Protein AF-A0A010RYT0-F1 (afdb_monomer_lite)

InterPro domains:
  IPR054539 Pyrroloquinoline quinone-dependent pyranose dehydrogenase, beta-propeller domain [PF22807] (1-287)

Organism: NCBI:txid1445577

Structure (mmCIF, N/CA/C/O backbone):
data_AF-A0A010RYT0-F1
#
_entry.id   AF-A0A010RYT0-F1
#
loop_
_atom_site.group_PDB
_atom_site.id
_atom_site.type_symbol
_atom_site.label_atom_id
_atom_site.label_alt_id
_atom_site.label_comp_id
_atom_site.label_asym_id
_atom_site.label_entity_id
_atom_site.label_seq_id
_atom_site.pdbx_PDB_ins_code
_atom_site.Cartn_x
_atom_site.Cartn_y
_atom_site.Cartn_z
_atom_site.occupancy
_atom_site.B_iso_or_equiv
_atom_site.auth_seq_id
_atom_site.auth_comp_id
_atom_site.auth_asym_id
_atom_site.auth_atom_id
_atom_site.pdbx_PDB_model_num
ATOM 1 N N . MET A 1 1 ? 15.792 11.958 -6.923 1.00 71.06 1 MET A N 1
ATOM 2 C CA . MET A 1 1 ? 14.715 11.556 -5.992 1.00 71.06 1 MET A CA 1
ATOM 3 C C . MET A 1 1 ? 14.922 12.303 -4.688 1.00 71.06 1 MET A C 1
ATOM 5 O O . MET A 1 1 ? 16.074 12.524 -4.331 1.00 71.06 1 MET A O 1
ATOM 9 N N . GLN A 1 2 ? 13.854 12.761 -4.038 1.00 72.06 2 GLN A N 1
ATOM 10 C CA . GLN A 1 2 ? 13.967 13.554 -2.809 1.00 72.06 2 GLN A CA 1
ATOM 11 C C . GLN A 1 2 ? 13.933 12.640 -1.585 1.00 72.06 2 GLN A C 1
ATOM 13 O O . GLN A 1 2 ? 13.166 11.681 -1.571 1.00 72.06 2 GLN A O 1
ATOM 18 N N . GLN A 1 3 ? 14.779 12.914 -0.593 1.00 70.00 3 GLN A N 1
ATOM 19 C CA . GLN A 1 3 ? 14.823 12.167 0.665 1.00 70.00 3 GLN A CA 1
ATOM 20 C C . GLN A 1 3 ? 13.922 12.842 1.701 1.00 70.00 3 GLN A C 1
ATOM 22 O O . GLN A 1 3 ? 13.950 14.063 1.818 1.00 70.00 3 GLN A O 1
ATOM 27 N N . GLY A 1 4 ? 13.145 12.048 2.432 1.00 79.31 4 GLY A N 1
ATOM 28 C CA . GLY A 1 4 ? 12.249 12.474 3.510 1.00 79.31 4 GLY A CA 1
ATOM 29 C C . GLY A 1 4 ? 12.032 11.325 4.497 1.00 79.31 4 GLY A C 1
ATOM 30 O O . GLY A 1 4 ? 12.842 10.400 4.534 1.00 79.31 4 GLY A O 1
ATOM 31 N N . GLY A 1 5 ? 10.936 11.354 5.259 1.00 83.94 5 GLY A N 1
ATOM 32 C CA . GLY A 1 5 ? 10.578 10.326 6.247 1.00 83.94 5 GLY A CA 1
ATOM 33 C C . GLY A 1 5 ? 10.366 8.919 5.671 1.00 83.94 5 GLY A C 1
ATOM 34 O O . GLY A 1 5 ? 10.459 7.946 6.412 1.00 83.94 5 GLY A O 1
ATOM 35 N N . HIS A 1 6 ? 10.161 8.799 4.354 1.00 92.88 6 HIS A N 1
ATOM 36 C CA . HIS A 1 6 ? 9.996 7.527 3.644 1.00 92.88 6 HIS A CA 1
ATOM 37 C C . HIS A 1 6 ? 11.137 7.317 2.625 1.00 92.88 6 HIS A C 1
ATOM 39 O O . HIS A 1 6 ? 11.050 7.753 1.468 1.00 92.88 6 HIS A O 1
ATOM 45 N N . PRO A 1 7 ? 12.266 6.704 3.030 1.00 90.75 7 PRO A N 1
ATOM 46 C CA . PRO A 1 7 ? 13.492 6.672 2.224 1.00 90.75 7 PRO A CA 1
ATOM 47 C C . PRO A 1 7 ? 13.535 5.559 1.161 1.00 90.75 7 PRO A C 1
ATOM 49 O O . PRO A 1 7 ? 14.381 5.606 0.268 1.00 90.75 7 PRO A O 1
ATOM 52 N N . THR A 1 8 ? 12.644 4.569 1.224 1.00 93.69 8 THR A N 1
ATOM 53 C CA . THR A 1 8 ? 12.643 3.402 0.328 1.00 93.69 8 THR A CA 1
ATOM 54 C C . THR A 1 8 ? 12.129 3.737 -1.069 1.00 93.69 8 THR A C 1
ATOM 56 O O . THR A 1 8 ? 11.237 4.562 -1.245 1.00 93.69 8 THR A O 1
ATOM 59 N N . ARG A 1 9 ? 12.701 3.097 -2.091 1.00 96.00 9 ARG A N 1
ATOM 60 C CA . ARG A 1 9 ? 12.240 3.186 -3.483 1.00 96.00 9 ARG A CA 1
ATOM 61 C C . ARG A 1 9 ? 12.025 1.777 -3.988 1.00 96.00 9 ARG A C 1
ATOM 63 O O . ARG A 1 9 ? 12.986 1.138 -4.415 1.00 96.00 9 ARG A O 1
ATOM 70 N N . ASN A 1 10 ? 10.802 1.270 -3.861 1.00 96.44 10 ASN A N 1
ATOM 71 C CA . ASN A 1 10 ? 10.531 -0.081 -4.332 1.00 96.44 10 ASN A CA 1
ATOM 72 C C . ASN A 1 10 ? 10.641 -0.139 -5.861 1.00 96.44 10 ASN A C 1
ATOM 74 O O . ASN A 1 10 ? 10.260 0.813 -6.546 1.00 96.44 10 ASN A O 1
ATOM 78 N N . LEU A 1 11 ? 11.177 -1.246 -6.371 1.00 97.81 11 LEU A N 1
ATOM 79 C CA . LEU A 1 11 ? 11.422 -1.479 -7.789 1.00 97.81 11 LEU A CA 1
ATOM 80 C C . LEU A 1 11 ? 10.686 -2.746 -8.217 1.00 97.81 11 LEU A C 1
ATOM 82 O O . LEU A 1 11 ? 10.945 -3.821 -7.682 1.00 97.81 11 LEU A O 1
ATOM 86 N N . VAL A 1 12 ? 9.824 -2.633 -9.225 1.00 98.00 12 VAL A N 1
ATOM 87 C CA . VAL A 1 12 ? 9.158 -3.785 -9.842 1.00 98.00 12 VAL A CA 1
ATOM 88 C C . VAL A 1 12 ? 9.405 -3.779 -11.343 1.00 98.00 12 VAL A C 1
ATOM 90 O O . VAL A 1 12 ? 9.246 -2.757 -12.010 1.00 98.00 12 VAL A O 1
ATOM 93 N N . ILE A 1 13 ? 9.785 -4.940 -11.877 1.00 98.00 13 ILE A N 1
ATOM 94 C CA . ILE A 1 13 ? 9.837 -5.208 -13.317 1.00 98.00 13 ILE A CA 1
ATOM 95 C C . ILE A 1 13 ? 8.615 -6.074 -13.651 1.00 98.00 13 ILE A C 1
ATOM 97 O O . ILE A 1 13 ? 8.592 -7.245 -13.260 1.00 98.00 13 ILE A O 1
ATOM 101 N N . PRO A 1 14 ? 7.591 -5.531 -14.332 1.00 96.94 14 PRO A N 1
ATOM 102 C CA . PRO A 1 14 ? 6.385 -6.285 -14.653 1.00 96.94 14 PRO A CA 1
ATOM 103 C C . PRO A 1 14 ? 6.702 -7.407 -15.664 1.00 96.94 14 PRO A C 1
ATOM 105 O O . PRO A 1 14 ? 7.340 -7.129 -16.688 1.00 96.94 14 PRO A O 1
ATOM 108 N N . PRO A 1 15 ? 6.280 -8.665 -15.429 1.00 94.19 15 PRO A N 1
ATOM 109 C CA . PRO A 1 15 ? 6.716 -9.810 -16.235 1.00 94.19 15 PRO A CA 1
ATOM 110 C C . PRO A 1 15 ? 6.399 -9.729 -17.736 1.00 94.19 15 PRO A C 1
ATOM 112 O O . PRO A 1 15 ? 7.212 -10.168 -18.550 1.00 94.19 15 PRO A O 1
ATOM 115 N N . ALA A 1 16 ? 5.244 -9.175 -18.125 1.00 96.94 16 ALA A N 1
ATOM 116 C CA . ALA A 1 16 ? 4.836 -9.087 -19.534 1.00 96.94 16 ALA A CA 1
ATOM 117 C C . ALA A 1 16 ? 5.430 -7.868 -20.259 1.00 96.94 16 ALA A C 1
ATOM 119 O O . ALA A 1 16 ? 5.475 -7.825 -21.488 1.00 96.94 16 ALA A O 1
ATOM 120 N N . THR A 1 17 ? 5.936 -6.889 -19.510 1.00 97.88 17 THR A N 1
ATOM 121 C CA . THR A 1 17 ? 6.612 -5.700 -20.041 1.00 97.88 17 THR A CA 1
ATOM 122 C C . THR A 1 17 ? 7.964 -5.518 -19.348 1.00 97.88 17 THR A C 1
ATOM 124 O O . THR A 1 17 ? 8.168 -4.519 -18.660 1.00 97.88 17 THR A O 1
ATOM 127 N N . PRO A 1 18 ? 8.928 -6.440 -19.540 1.00 97.69 18 PRO A N 1
ATOM 128 C CA . PRO A 1 18 ? 10.176 -6.473 -18.765 1.00 97.69 18 PRO A CA 1
ATOM 129 C C . PRO A 1 18 ? 11.133 -5.311 -19.071 1.00 97.69 18 PRO A C 1
ATOM 131 O O . PRO A 1 18 ? 12.185 -5.178 -18.455 1.00 97.69 18 PRO A O 1
ATOM 134 N N . HIS A 1 19 ? 10.784 -4.480 -20.052 1.00 98.06 19 HIS A N 1
ATOM 135 C CA . HIS A 1 19 ? 11.470 -3.233 -20.354 1.00 98.06 19 HIS A CA 1
ATOM 136 C C . HIS A 1 19 ? 10.962 -2.052 -19.519 1.00 98.06 19 HIS A C 1
ATOM 138 O O . HIS A 1 19 ? 11.569 -0.990 -19.563 1.00 98.06 19 HIS A O 1
ATOM 144 N N . LEU A 1 20 ? 9.857 -2.201 -18.790 1.00 98.62 20 LEU A N 1
ATOM 145 C CA . LEU A 1 20 ? 9.335 -1.170 -17.905 1.00 98.62 20 LEU A CA 1
ATOM 146 C C . LEU A 1 20 ? 9.876 -1.376 -16.492 1.00 98.62 20 LEU A C 1
ATOM 148 O O . LEU A 1 20 ? 9.906 -2.496 -15.984 1.00 98.62 20 LEU A O 1
ATOM 152 N N . LEU A 1 21 ? 10.277 -0.279 -15.857 1.00 98.62 21 LEU A N 1
ATOM 153 C CA . LEU A 1 21 ? 10.651 -0.230 -14.451 1.00 98.62 21 LEU A CA 1
ATOM 154 C C . LEU A 1 21 ? 9.625 0.615 -13.697 1.00 98.62 21 LEU A C 1
ATOM 156 O O . LEU A 1 21 ? 9.510 1.818 -13.941 1.00 98.62 21 LEU A O 1
ATOM 160 N N . VAL A 1 22 ? 8.896 -0.020 -12.784 1.00 98.75 22 VAL A N 1
ATOM 161 C CA . VAL A 1 22 ? 7.957 0.634 -11.871 1.00 98.75 22 VAL A CA 1
ATOM 162 C C . VAL A 1 22 ? 8.713 1.011 -10.602 1.00 98.75 22 VAL A C 1
ATOM 164 O O . VAL A 1 22 ? 9.401 0.175 -10.017 1.00 98.75 22 VAL A O 1
ATOM 167 N N . ILE A 1 23 ? 8.608 2.274 -10.198 1.00 98.31 23 ILE A N 1
ATOM 168 C CA . ILE A 1 23 ? 9.311 2.839 -9.047 1.00 98.31 23 ILE A CA 1
ATOM 169 C C . ILE A 1 23 ? 8.325 3.590 -8.165 1.00 98.31 23 ILE A C 1
ATOM 171 O O . ILE A 1 23 ? 7.690 4.552 -8.612 1.00 98.31 23 ILE A O 1
ATOM 175 N N . GLN A 1 24 ? 8.276 3.220 -6.891 1.00 97.12 24 GLN A N 1
ATOM 176 C CA . GLN A 1 24 ? 7.574 3.993 -5.875 1.00 97.12 24 GLN A CA 1
ATOM 177 C C . GLN A 1 24 ? 8.481 5.061 -5.241 1.00 97.12 24 GLN A C 1
ATOM 179 O O . GLN A 1 24 ? 9.689 4.876 -5.080 1.00 97.12 24 GLN A O 1
ATOM 184 N N . GLN A 1 25 ? 7.883 6.195 -4.877 1.00 97.06 25 GLN A N 1
ATOM 185 C CA . GLN A 1 25 ? 8.482 7.234 -4.045 1.00 97.06 25 GLN A CA 1
ATOM 186 C C . GLN A 1 25 ? 7.451 7.703 -3.016 1.00 97.06 25 GLN A C 1
ATOM 188 O O . GLN A 1 25 ? 6.454 8.337 -3.371 1.00 97.06 25 GLN A O 1
ATOM 193 N N . GLY A 1 26 ? 7.739 7.454 -1.739 1.00 97.75 26 GLY A N 1
ATOM 194 C CA . GLY A 1 26 ? 6.912 7.919 -0.629 1.00 97.75 26 GLY A CA 1
ATOM 195 C C . GLY A 1 26 ? 6.969 9.434 -0.418 1.00 97.75 26 GLY A C 1
ATOM 196 O O . GLY A 1 26 ? 7.739 10.159 -1.067 1.00 97.75 26 GLY A O 1
ATOM 197 N N . SER A 1 27 ? 6.132 9.909 0.495 1.00 98.06 27 SER A N 1
ATOM 198 C CA . SER A 1 27 ? 6.010 11.304 0.903 1.00 98.06 27 SER A CA 1
ATOM 199 C C . SER A 1 27 ? 7.230 11.796 1.690 1.00 98.06 27 SER A C 1
ATOM 201 O O . SER A 1 27 ? 8.017 11.014 2.232 1.00 98.06 27 SER A O 1
ATOM 203 N N . TYR A 1 28 ? 7.392 13.118 1.779 1.00 96.75 28 TYR A N 1
ATOM 204 C CA . TYR A 1 28 ? 8.469 13.728 2.561 1.00 96.75 28 TYR A CA 1
ATOM 205 C C . TYR A 1 28 ? 8.253 13.635 4.081 1.00 96.75 28 TYR A C 1
ATOM 207 O O . TYR A 1 28 ? 9.214 13.514 4.837 1.00 96.75 28 TYR A O 1
ATOM 215 N N . SER A 1 29 ? 7.005 13.690 4.535 1.00 96.19 29 SER A N 1
ATOM 216 C CA . SER A 1 29 ? 6.603 13.702 5.946 1.00 96.19 29 SER A CA 1
ATOM 217 C C . SER A 1 29 ? 5.293 12.930 6.125 1.00 96.19 29 SER A C 1
ATOM 219 O O . SER A 1 29 ? 4.709 12.457 5.149 1.00 96.19 29 SER A O 1
ATOM 221 N N . ASN A 1 30 ? 4.805 12.809 7.364 1.00 97.12 30 ASN A N 1
ATOM 222 C CA . ASN A 1 30 ? 3.520 12.162 7.630 1.00 97.12 30 ASN A CA 1
ATOM 223 C C . ASN A 1 30 ? 2.373 12.806 6.818 1.00 97.12 30 ASN A C 1
ATOM 225 O O . ASN A 1 30 ? 1.715 12.119 6.039 1.00 97.12 30 ASN A O 1
ATOM 229 N N . PHE A 1 31 ? 2.233 14.135 6.900 1.00 96.81 31 PHE A N 1
ATOM 230 C CA . PHE A 1 31 ? 1.349 14.950 6.056 1.00 96.81 31 PHE A CA 1
ATOM 231 C C . PHE A 1 31 ? 2.172 15.864 5.136 1.00 96.81 31 PHE A C 1
ATOM 233 O O . PHE A 1 31 ? 2.619 16.942 5.533 1.00 96.81 31 PHE A O 1
ATOM 240 N N . ASP A 1 32 ? 2.371 15.435 3.895 1.00 97.75 32 ASP A N 1
ATOM 241 C CA . ASP A 1 32 ? 3.136 16.138 2.868 1.00 97.75 32 ASP A CA 1
ATOM 242 C C . ASP A 1 32 ? 2.184 16.884 1.926 1.00 97.75 32 ASP A C 1
ATOM 244 O O . ASP A 1 32 ? 1.879 16.423 0.827 1.00 97.75 32 ASP A O 1
ATOM 248 N N . TYR A 1 33 ? 1.684 18.043 2.356 1.00 97.31 33 TYR A N 1
ATOM 249 C CA . TYR A 1 33 ? 0.733 18.848 1.573 1.00 97.31 33 TYR A CA 1
ATOM 250 C C . TYR A 1 33 ? 1.282 19.337 0.228 1.00 97.31 33 TYR A C 1
ATOM 252 O O . TYR A 1 33 ? 0.508 19.577 -0.695 1.00 97.31 33 TYR A O 1
ATOM 260 N N . GLU A 1 34 ? 2.602 19.437 0.072 1.00 97.31 34 GLU A N 1
ATOM 261 C CA . GLU A 1 34 ? 3.220 19.753 -1.218 1.00 97.31 34 GLU A CA 1
ATOM 262 C C . GLU A 1 34 ? 2.996 18.642 -2.261 1.00 97.31 34 GLU A C 1
ATOM 264 O O . GLU A 1 34 ? 2.966 18.935 -3.457 1.00 97.31 34 GLU A O 1
ATOM 269 N N . SER A 1 35 ? 2.772 17.390 -1.837 1.00 97.50 35 SER A N 1
ATOM 270 C CA . SER A 1 35 ? 2.449 16.270 -2.739 1.00 97.50 35 SER A CA 1
ATOM 271 C C . SER A 1 35 ? 1.096 16.414 -3.453 1.00 97.50 35 SER A C 1
ATOM 273 O O . SER A 1 35 ? 0.872 15.752 -4.467 1.00 97.50 35 SER A O 1
ATOM 275 N N . LEU A 1 36 ? 0.233 17.350 -3.021 1.00 96.94 36 LEU A N 1
ATOM 276 C CA . LEU A 1 36 ? -0.955 17.757 -3.788 1.00 96.94 36 LEU A CA 1
ATOM 277 C C . LEU A 1 36 ? -0.591 18.298 -5.179 1.00 96.94 36 LEU A C 1
ATOM 279 O O . LEU A 1 36 ? -1.415 18.279 -6.093 1.00 96.94 36 LEU A O 1
ATOM 283 N N . ASN A 1 37 ? 0.643 18.774 -5.361 1.00 97.19 37 ASN A N 1
ATOM 284 C CA . ASN A 1 37 ? 1.195 19.055 -6.672 1.00 97.19 37 ASN A CA 1
ATOM 285 C C . ASN A 1 37 ? 1.947 17.825 -7.199 1.00 97.19 37 ASN A C 1
ATOM 287 O O . ASN A 1 37 ? 3.126 17.635 -6.898 1.00 97.19 37 ASN A O 1
ATOM 291 N N . LYS A 1 38 ? 1.309 17.036 -8.073 1.00 95.12 38 LYS A N 1
ATOM 292 C CA . LYS A 1 38 ? 1.922 15.825 -8.649 1.00 95.12 38 LYS A CA 1
ATOM 293 C C . LYS A 1 38 ? 3.275 16.055 -9.341 1.00 95.12 38 LYS A C 1
ATOM 295 O O . LYS A 1 38 ? 4.078 15.129 -9.418 1.00 95.12 38 LYS A O 1
ATOM 300 N N . ALA A 1 39 ? 3.579 17.276 -9.802 1.00 96.00 39 ALA A N 1
ATOM 301 C CA . ALA A 1 39 ? 4.877 17.607 -10.405 1.00 96.00 39 ALA A CA 1
ATOM 302 C C . ALA A 1 39 ? 6.054 17.523 -9.412 1.00 96.00 39 ALA A C 1
ATOM 304 O O . ALA A 1 39 ? 7.203 17.387 -9.828 1.00 96.00 39 ALA A O 1
ATOM 305 N N . VAL A 1 40 ? 5.771 17.566 -8.106 1.00 96.25 40 VAL A N 1
ATOM 306 C CA . VAL A 1 40 ? 6.747 17.315 -7.036 1.00 96.25 40 VAL A CA 1
ATOM 307 C C . VAL A 1 40 ? 7.219 15.854 -7.040 1.00 96.25 40 VAL A C 1
ATOM 309 O O . VAL A 1 40 ? 8.345 15.574 -6.630 1.00 96.25 40 VAL A O 1
ATOM 312 N N . ALA A 1 41 ? 6.390 14.938 -7.559 1.00 96.38 41 ALA A N 1
ATOM 313 C CA . ALA A 1 41 ? 6.661 13.508 -7.670 1.00 96.38 41 ALA A CA 1
ATOM 314 C C . ALA A 1 41 ? 7.079 12.868 -6.335 1.00 96.38 41 ALA A C 1
ATOM 316 O O . ALA A 1 41 ? 8.090 12.173 -6.255 1.00 96.38 41 ALA A O 1
ATOM 317 N N . ARG A 1 42 ? 6.287 13.118 -5.288 1.00 97.38 42 ARG A N 1
ATOM 318 C CA . ARG A 1 42 ? 6.311 12.406 -4.003 1.00 97.38 42 ARG A CA 1
ATOM 319 C C . ARG A 1 42 ? 4.922 11.855 -3.724 1.00 97.38 42 ARG A C 1
ATOM 321 O O . ARG A 1 42 ? 3.955 12.433 -4.211 1.00 97.38 42 ARG A O 1
ATOM 328 N N . ALA A 1 43 ? 4.846 10.779 -2.947 1.00 98.19 43 ALA A N 1
ATOM 329 C CA . ALA A 1 43 ? 3.615 10.021 -2.744 1.00 98.19 43 ALA A CA 1
ATOM 330 C C . ALA A 1 43 ? 3.019 9.517 -4.079 1.00 98.19 43 ALA A C 1
ATOM 332 O O . ALA A 1 43 ? 1.865 9.790 -4.428 1.00 98.19 43 ALA A O 1
ATOM 333 N N . VAL A 1 44 ? 3.873 8.882 -4.891 1.00 98.56 44 VAL A N 1
ATOM 334 C CA . VAL A 1 44 ? 3.582 8.475 -6.274 1.00 98.56 44 VAL A CA 1
ATOM 335 C C . VAL A 1 44 ? 4.190 7.116 -6.598 1.00 98.56 44 VAL A C 1
ATOM 337 O O . VAL A 1 44 ? 5.241 6.741 -6.069 1.00 98.56 44 VAL A O 1
ATOM 340 N N . VAL A 1 45 ? 3.583 6.438 -7.567 1.00 98.75 45 VAL A N 1
ATOM 341 C CA . VAL A 1 45 ? 4.205 5.335 -8.304 1.00 98.75 45 VAL A CA 1
ATOM 342 C C . VAL A 1 45 ? 4.400 5.800 -9.743 1.00 98.75 45 VAL A C 1
ATOM 344 O O . VAL A 1 45 ? 3.510 6.401 -10.342 1.00 98.75 45 VAL A O 1
ATOM 347 N N . LYS A 1 46 ? 5.592 5.588 -10.301 1.00 98.62 46 LYS A N 1
ATOM 348 C CA . LYS A 1 46 ? 5.944 6.005 -11.665 1.00 98.62 46 LYS A CA 1
ATOM 349 C C . LYS A 1 46 ? 6.542 4.857 -12.458 1.00 98.62 46 LYS A C 1
ATOM 351 O O . LYS A 1 46 ? 7.121 3.942 -11.881 1.00 98.62 46 LYS A O 1
ATOM 356 N N . VAL A 1 47 ? 6.454 4.943 -13.779 1.00 98.75 47 VAL A N 1
ATOM 357 C CA . VAL A 1 47 ? 7.008 3.955 -14.710 1.00 98.75 47 VAL A CA 1
ATOM 358 C C . VAL A 1 47 ? 7.998 4.617 -15.660 1.00 98.75 47 VAL A C 1
ATOM 360 O O . VAL A 1 47 ? 7.791 5.744 -16.120 1.00 98.75 47 VAL A O 1
ATOM 363 N N . PHE A 1 48 ? 9.079 3.900 -15.953 1.00 98.50 48 PHE A N 1
ATOM 364 C CA . PHE A 1 48 ? 10.150 4.322 -16.849 1.00 98.50 48 PHE A CA 1
ATOM 365 C C . PHE A 1 48 ? 10.445 3.225 -17.877 1.00 98.50 48 PHE A C 1
ATOM 367 O O . PHE A 1 48 ? 10.516 2.048 -17.524 1.00 98.50 48 PHE A O 1
ATOM 374 N N . ASP A 1 49 ? 10.642 3.603 -19.142 1.00 98.25 49 ASP A N 1
ATOM 375 C CA . ASP A 1 49 ? 11.001 2.666 -20.213 1.00 98.25 49 ASP A CA 1
ATOM 376 C C . ASP A 1 49 ? 12.521 2.490 -20.307 1.00 98.25 49 ASP A C 1
ATOM 378 O O . ASP A 1 49 ? 13.262 3.353 -20.771 1.00 98.25 49 ASP A O 1
ATOM 382 N N . MET A 1 50 ? 13.009 1.325 -19.914 1.00 98.00 50 MET A N 1
ATOM 383 C CA . MET A 1 50 ? 14.433 1.019 -19.863 1.00 98.00 50 MET A CA 1
ATOM 384 C C . MET A 1 50 ? 15.078 0.813 -21.244 1.00 98.00 50 MET A C 1
ATOM 386 O O . MET A 1 50 ? 16.296 0.670 -21.324 1.00 98.00 50 MET A O 1
ATOM 390 N N . ARG A 1 51 ? 14.317 0.842 -22.349 1.00 97.44 51 ARG A N 1
ATOM 391 C CA . ARG A 1 51 ? 14.875 0.804 -23.720 1.00 97.44 51 ARG A CA 1
ATOM 392 C C . ARG A 1 51 ? 15.430 2.148 -24.175 1.00 97.44 51 ARG A C 1
ATOM 394 O O . ARG A 1 51 ? 16.157 2.199 -25.163 1.00 97.44 51 ARG A O 1
ATOM 401 N N . SER A 1 52 ? 15.054 3.243 -23.516 1.00 90.50 52 SER A N 1
ATOM 402 C CA . SER A 1 52 ? 15.362 4.610 -23.960 1.00 90.50 52 SER A CA 1
ATOM 403 C C . SER A 1 52 ? 15.894 5.481 -22.824 1.00 90.50 52 SER A C 1
ATOM 405 O O . SER A 1 52 ? 15.560 6.663 -22.727 1.00 90.50 52 SER A O 1
ATOM 407 N N . VAL A 1 53 ? 16.733 4.895 -21.965 1.00 96.88 53 VAL A N 1
ATOM 408 C CA . VAL A 1 53 ? 17.367 5.600 -20.845 1.00 96.88 53 VAL A CA 1
ATOM 409 C C . VAL A 1 53 ? 18.279 6.714 -21.385 1.00 96.88 53 VAL A C 1
ATOM 411 O O . VAL A 1 53 ? 19.228 6.417 -22.116 1.00 96.88 53 VAL A O 1
ATOM 414 N N . PRO A 1 54 ? 18.031 7.991 -21.041 1.00 96.06 54 PRO A N 1
ATOM 415 C CA . PRO A 1 54 ? 18.898 9.092 -21.444 1.00 96.06 54 PRO A CA 1
ATOM 416 C C . PRO A 1 54 ? 20.314 8.947 -20.873 1.00 96.06 54 PRO A C 1
ATOM 418 O O . PRO A 1 54 ? 20.517 8.337 -19.821 1.00 96.06 54 PRO A O 1
ATOM 421 N N . SER A 1 55 ? 21.299 9.577 -21.518 1.00 95.69 55 SER A N 1
ATOM 422 C CA . SER A 1 55 ? 22.630 9.736 -20.918 1.00 95.69 55 SER A CA 1
ATOM 423 C C . SER A 1 55 ? 22.505 10.475 -19.579 1.00 95.69 55 SER A C 1
ATOM 425 O O . SER A 1 55 ? 21.913 11.552 -19.525 1.00 95.69 55 SER A O 1
ATOM 427 N N . GLY A 1 56 ? 23.020 9.884 -18.498 1.00 94.88 56 GLY A N 1
ATOM 428 C CA . GLY A 1 56 ? 22.847 10.391 -17.129 1.00 94.88 56 GLY A CA 1
ATOM 429 C C . GLY A 1 56 ? 21.595 9.887 -16.395 1.00 94.88 56 GLY A C 1
ATOM 430 O O . GLY A 1 56 ? 21.418 10.206 -15.222 1.00 94.88 56 GLY A O 1
ATOM 431 N N . GLY A 1 57 ? 20.766 9.060 -17.038 1.00 96.44 57 GLY A N 1
ATOM 432 C CA . GLY A 1 57 ? 19.561 8.477 -16.450 1.00 96.44 57 GLY A CA 1
ATOM 433 C C . GLY A 1 57 ? 18.326 9.376 -16.540 1.00 96.44 57 GLY A C 1
ATOM 434 O O . GLY A 1 57 ? 18.355 10.481 -17.080 1.00 96.44 57 GLY A O 1
ATOM 435 N N . TYR A 1 58 ? 17.207 8.879 -16.013 1.00 96.75 58 TYR A N 1
ATOM 436 C CA . TYR A 1 58 ? 15.958 9.635 -15.952 1.00 96.75 58 TYR A CA 1
ATOM 437 C C . TYR A 1 58 ? 15.956 10.660 -14.812 1.00 96.75 58 TYR A C 1
ATOM 439 O O . TYR A 1 58 ? 16.255 10.354 -13.657 1.00 96.75 58 TYR A O 1
ATOM 447 N N . THR A 1 59 ? 15.486 11.868 -15.112 1.00 95.88 59 THR A N 1
ATOM 448 C CA . THR A 1 59 ? 15.052 12.849 -14.116 1.00 95.88 59 THR A CA 1
ATOM 449 C C . THR A 1 59 ? 13.703 12.415 -13.550 1.00 95.88 59 THR A C 1
ATOM 451 O O . THR A 1 59 ? 12.659 12.652 -14.154 1.00 95.88 59 THR A O 1
ATOM 454 N N . TYR A 1 60 ? 13.725 11.782 -12.373 1.00 94.94 60 TYR A N 1
ATOM 455 C CA . TYR A 1 60 ? 12.552 11.130 -11.771 1.00 94.94 60 TYR A CA 1
ATOM 456 C C . TYR A 1 60 ? 11.279 11.989 -11.763 1.00 94.94 60 TYR A C 1
ATOM 458 O O . TYR A 1 60 ? 10.211 11.496 -12.109 1.00 94.94 60 TYR A O 1
ATOM 466 N N . ALA A 1 61 ? 11.371 13.268 -11.381 1.00 95.38 61 ALA A N 1
ATOM 467 C CA . ALA A 1 61 ? 10.188 14.113 -11.223 1.00 95.38 61 ALA A CA 1
ATOM 468 C C . ALA A 1 61 ? 9.503 14.437 -12.562 1.00 95.38 61 ALA A C 1
ATOM 470 O O . ALA A 1 61 ? 8.286 14.308 -12.676 1.00 95.38 61 ALA A O 1
ATOM 471 N N . SER A 1 62 ? 10.284 14.786 -13.588 1.00 96.06 62 SER A N 1
ATOM 472 C CA . SER A 1 62 ? 9.780 15.304 -14.866 1.00 96.06 62 SER A CA 1
ATOM 473 C C . SER A 1 62 ? 9.693 14.274 -15.995 1.00 96.06 62 SER A C 1
ATOM 475 O O . SER A 1 62 ? 9.071 14.562 -17.013 1.00 96.06 62 SER A O 1
ATOM 477 N N . GLN A 1 63 ? 10.305 13.096 -15.850 1.00 97.19 63 GLN A N 1
ATOM 478 C CA . GLN A 1 63 ? 10.301 12.037 -16.867 1.00 97.19 63 GLN A CA 1
ATOM 479 C C . GLN A 1 63 ? 9.576 10.777 -16.379 1.00 97.19 63 GLN A C 1
ATOM 481 O O . GLN A 1 63 ? 9.245 10.664 -15.198 1.00 97.19 63 GLN A O 1
ATOM 486 N N . GLY A 1 64 ? 9.322 9.836 -17.294 1.00 97.19 64 GLY A N 1
ATOM 487 C CA . GLY A 1 64 ? 8.420 8.708 -17.048 1.00 97.19 64 GLY A CA 1
ATOM 488 C C . GLY A 1 64 ? 6.958 9.153 -16.975 1.00 97.19 64 GLY A C 1
ATOM 489 O O . GLY A 1 64 ? 6.648 10.335 -17.139 1.00 97.19 64 GLY A O 1
ATOM 490 N N . TRP A 1 65 ? 6.058 8.214 -16.711 1.00 98.50 65 TRP A N 1
ATOM 491 C CA . TRP A 1 65 ? 4.639 8.500 -16.482 1.00 98.50 65 TRP A CA 1
ATOM 492 C C . TRP A 1 65 ? 4.204 8.038 -15.096 1.00 98.50 65 TRP A C 1
ATOM 494 O O . TRP A 1 65 ? 4.897 7.257 -14.443 1.00 98.50 65 TRP A O 1
ATOM 504 N N . PHE A 1 66 ? 3.083 8.573 -14.620 1.00 98.75 66 PHE A N 1
ATOM 505 C CA . PHE A 1 66 ? 2.484 8.152 -13.359 1.00 98.75 66 PHE A CA 1
ATOM 506 C C . PHE A 1 66 ? 1.736 6.833 -13.538 1.00 98.75 66 PHE A C 1
ATOM 508 O O . PHE A 1 66 ? 1.125 6.589 -14.578 1.00 98.75 66 PHE A O 1
ATOM 515 N N . LEU A 1 67 ? 1.781 6.013 -12.494 1.00 98.75 67 LEU A N 1
ATOM 516 C CA . LEU A 1 67 ? 0.931 4.849 -12.280 1.00 98.75 67 LEU A CA 1
ATOM 517 C C . LEU A 1 67 ? 0.113 5.057 -10.992 1.00 98.75 67 LEU A C 1
ATOM 519 O O . LEU A 1 67 ? -0.023 4.159 -10.172 1.00 98.75 67 LEU A O 1
ATOM 523 N N . GLY A 1 68 ? -0.362 6.285 -10.781 1.00 98.56 68 GLY A N 1
ATOM 524 C CA . GLY A 1 68 ? -1.019 6.737 -9.556 1.00 98.56 68 GLY A CA 1
ATOM 525 C C . GLY A 1 68 ? -0.223 7.780 -8.766 1.00 98.56 68 GLY A C 1
ATOM 526 O O . GLY A 1 68 ? 1.013 7.790 -8.733 1.00 98.56 68 GLY A O 1
ATOM 527 N N . TRP A 1 69 ? -0.960 8.686 -8.122 1.00 98.75 69 TRP A N 1
ATOM 528 C CA . TRP A 1 69 ? -0.437 9.701 -7.206 1.00 98.75 69 TRP A CA 1
ATOM 529 C C . TRP A 1 69 ? -1.393 9.923 -6.034 1.00 98.75 69 TRP A C 1
ATOM 531 O O . TRP A 1 69 ? -2.551 9.518 -6.087 1.00 98.75 69 TRP A O 1
ATOM 541 N N . GLY A 1 70 ? -0.922 10.575 -4.971 1.00 98.69 70 GLY A N 1
ATOM 542 C CA . GLY A 1 70 ? -1.665 10.598 -3.710 1.00 98.69 70 GLY A CA 1
ATOM 543 C C . GLY A 1 70 ? -1.617 9.242 -3.009 1.00 98.69 70 GLY A C 1
ATOM 544 O O . GLY A 1 70 ? -2.611 8.832 -2.424 1.00 98.69 70 GLY A O 1
ATOM 545 N N . LEU A 1 71 ? -0.457 8.588 -3.089 1.00 98.75 71 LEU A N 1
ATOM 546 C CA . LEU A 1 71 ? -0.115 7.310 -2.470 1.00 98.75 71 LEU A CA 1
ATOM 547 C C . LEU A 1 71 ? 1.008 7.564 -1.450 1.00 98.75 71 LEU A C 1
ATOM 549 O O . LEU A 1 71 ? 2.175 7.641 -1.843 1.00 98.75 71 LEU A O 1
ATOM 553 N N . ARG A 1 72 ? 0.669 7.807 -0.175 1.00 98.69 72 ARG A N 1
ATOM 554 C CA . ARG A 1 72 ? 1.582 8.240 0.902 1.00 98.69 72 ARG A CA 1
ATOM 555 C C . ARG A 1 72 ? 2.946 7.552 0.841 1.00 98.69 72 ARG A C 1
ATOM 557 O O . ARG A 1 72 ? 3.968 8.235 0.788 1.00 98.69 72 ARG A O 1
ATOM 564 N N . ASN A 1 73 ? 2.971 6.229 0.872 1.00 98.44 73 ASN A N 1
ATOM 565 C CA . ASN A 1 73 ? 4.151 5.384 0.873 1.00 98.44 73 ASN A CA 1
ATOM 566 C C . ASN A 1 73 ? 3.832 3.924 0.444 1.00 98.44 73 ASN A C 1
ATOM 568 O O . ASN A 1 73 ? 3.989 2.983 1.225 1.00 98.44 73 ASN A O 1
ATOM 572 N N . GLU A 1 74 ? 3.439 3.747 -0.825 1.00 98.06 74 GLU A N 1
ATOM 573 C CA . GLU A 1 74 ? 3.075 2.463 -1.471 1.00 98.06 74 GLU A CA 1
ATOM 574 C C . GLU A 1 74 ? 4.246 1.460 -1.651 1.00 98.06 74 GLU A C 1
ATOM 576 O O . GLU A 1 74 ? 4.606 1.076 -2.767 1.00 98.06 74 GLU A O 1
ATOM 581 N N . VAL A 1 75 ? 4.938 1.084 -0.573 1.00 98.06 75 VAL A N 1
ATOM 582 C CA . VAL A 1 75 ? 6.185 0.301 -0.661 1.00 98.06 75 VAL A CA 1
ATOM 583 C C . VAL A 1 75 ? 5.946 -1.076 -1.277 1.00 98.06 75 VAL A C 1
ATOM 585 O O . VAL A 1 75 ? 6.709 -1.493 -2.146 1.00 98.06 75 VAL A O 1
ATOM 588 N N . ALA A 1 76 ? 4.908 -1.791 -0.851 1.00 98.56 76 ALA A N 1
ATOM 589 C CA . ALA A 1 76 ? 4.623 -3.120 -1.366 1.00 98.56 76 ALA A CA 1
ATOM 590 C C . ALA A 1 76 ? 3.967 -3.014 -2.749 1.00 98.56 76 ALA A C 1
ATOM 592 O O . ALA A 1 76 ? 2.889 -2.449 -2.874 1.00 98.56 76 ALA A O 1
ATOM 593 N N . LEU A 1 77 ? 4.594 -3.575 -3.784 1.00 98.81 77 LEU A N 1
ATOM 594 C CA . LEU A 1 77 ? 4.049 -3.611 -5.144 1.00 98.81 77 LEU A CA 1
ATOM 595 C C . LEU A 1 77 ? 4.135 -5.034 -5.702 1.00 98.81 77 LEU A C 1
ATOM 597 O O . LEU A 1 77 ? 5.149 -5.704 -5.506 1.00 98.81 77 LEU A O 1
ATOM 601 N N . ALA A 1 78 ? 3.118 -5.469 -6.444 1.00 98.50 78 ALA A N 1
ATOM 602 C CA . ALA A 1 78 ? 3.103 -6.758 -7.135 1.00 98.50 78 ALA A CA 1
ATOM 603 C C . ALA A 1 78 ? 2.370 -6.663 -8.482 1.00 98.50 78 ALA A C 1
ATOM 605 O O . ALA A 1 78 ? 1.428 -5.888 -8.626 1.00 98.50 78 ALA A O 1
ATOM 606 N N . ALA A 1 79 ? 2.791 -7.462 -9.464 1.00 98.38 79 ALA A N 1
ATOM 607 C CA . ALA A 1 79 ? 2.102 -7.588 -10.749 1.00 98.38 79 ALA A CA 1
ATOM 608 C C . ALA A 1 79 ? 1.186 -8.820 -10.745 1.00 98.38 79 ALA A C 1
ATOM 610 O O . ALA A 1 79 ? 1.631 -9.907 -10.368 1.00 98.38 79 ALA A O 1
ATOM 611 N N . ASP A 1 80 ? -0.065 -8.656 -11.174 1.00 98.25 80 ASP A N 1
ATOM 612 C CA . ASP A 1 80 ? -1.007 -9.765 -11.346 1.00 98.25 80 ASP A CA 1
ATOM 613 C C . ASP A 1 80 ? -0.823 -10.503 -12.688 1.00 98.25 80 ASP A C 1
ATOM 615 O O . ASP A 1 80 ? 0.076 -10.203 -13.483 1.00 98.25 80 ASP A O 1
ATOM 619 N N . GLY A 1 81 ? -1.698 -11.477 -12.962 1.00 97.31 81 GLY A N 1
ATOM 620 C CA . GLY A 1 81 ? -1.646 -12.292 -14.177 1.00 97.31 81 GLY A CA 1
ATOM 621 C C . GLY A 1 81 ? -1.932 -11.534 -15.476 1.00 97.31 81 GLY A C 1
ATOM 622 O O . GLY A 1 81 ? -1.627 -12.047 -16.550 1.00 97.31 81 GLY A O 1
ATOM 623 N N . ASN A 1 82 ? -2.470 -10.315 -15.395 1.00 97.56 82 ASN A N 1
ATOM 624 C CA . ASN A 1 82 ? -2.658 -9.408 -16.528 1.00 97.56 82 ASN A CA 1
ATOM 625 C C . ASN A 1 82 ? -1.551 -8.354 -16.616 1.00 97.56 82 ASN A C 1
ATOM 627 O O . ASN A 1 82 ? -1.686 -7.402 -17.384 1.00 97.56 82 ASN A O 1
ATOM 631 N N . ASN A 1 83 ? -0.469 -8.512 -15.845 1.00 97.81 83 ASN A N 1
ATOM 632 C CA . ASN A 1 83 ? 0.627 -7.554 -15.729 1.00 97.81 83 ASN A CA 1
ATOM 633 C C . ASN A 1 83 ? 0.220 -6.221 -15.075 1.00 97.81 83 ASN A C 1
ATOM 635 O O . ASN A 1 83 ? 1.017 -5.283 -15.084 1.00 97.81 83 ASN A O 1
ATOM 639 N N . ALA A 1 84 ? -0.984 -6.121 -14.503 1.00 98.50 84 ALA A N 1
ATOM 640 C CA . ALA A 1 84 ? -1.417 -4.916 -13.813 1.00 98.50 84 ALA A CA 1
ATOM 641 C C . ALA A 1 84 ? -0.766 -4.834 -12.429 1.00 98.50 84 ALA A C 1
ATOM 643 O O . ALA A 1 84 ? -0.577 -5.848 -11.752 1.00 98.50 84 ALA A O 1
ATOM 644 N N . ILE A 1 85 ? -0.404 -3.621 -12.016 1.00 98.88 85 ILE A N 1
ATOM 645 C CA . ILE A 1 85 ? 0.259 -3.378 -10.738 1.00 98.88 85 ILE A CA 1
ATOM 646 C C . ILE A 1 85 ? -0.776 -3.152 -9.644 1.00 98.88 85 ILE A C 1
ATOM 648 O O . ILE A 1 85 ? -1.686 -2.331 -9.773 1.00 98.88 85 ILE A O 1
ATOM 652 N N . TRP A 1 86 ? -0.575 -3.866 -8.548 1.00 98.88 86 TRP A N 1
ATOM 653 C CA . TRP A 1 86 ? -1.232 -3.680 -7.268 1.00 98.88 86 TRP A CA 1
ATOM 654 C C . TRP A 1 86 ? -0.226 -3.104 -6.287 1.00 98.88 86 TRP A C 1
ATOM 656 O O . TRP A 1 86 ? 0.936 -3.520 -6.286 1.00 98.88 86 TRP A O 1
ATOM 666 N N . GLY A 1 87 ? -0.673 -2.168 -5.462 1.00 98.81 87 GLY A N 1
ATOM 667 C CA . GLY A 1 87 ? 0.120 -1.622 -4.376 1.00 98.81 87 GLY A CA 1
ATOM 668 C C . GLY A 1 87 ? -0.537 -1.854 -3.022 1.00 98.81 87 GLY A C 1
ATOM 669 O O . GLY A 1 87 ? -1.755 -2.022 -2.937 1.00 98.81 87 GLY A O 1
ATOM 670 N N . VAL A 1 88 ? 0.285 -1.914 -1.974 1.00 98.75 88 VAL A N 1
ATOM 671 C CA . VAL A 1 88 ? -0.182 -1.912 -0.589 1.00 98.75 88 VAL A CA 1
ATOM 672 C C . VAL A 1 88 ? 0.487 -0.770 0.176 1.00 98.75 88 VAL A C 1
ATOM 674 O O . VAL A 1 88 ? 1.716 -0.681 0.252 1.00 98.75 88 VAL A O 1
ATOM 677 N N . GLU A 1 89 ? -0.349 0.111 0.705 1.00 98.62 89 GLU A N 1
ATOM 678 C CA . GLU A 1 89 ? -0.015 1.432 1.232 1.00 98.62 89 GLU A CA 1
ATOM 679 C C . GLU A 1 89 ? 0.366 1.394 2.716 1.00 98.62 89 GLU A C 1
ATOM 681 O O . GLU A 1 89 ? -0.262 0.679 3.496 1.00 98.62 89 GLU A O 1
ATOM 686 N N . ASN A 1 90 ? 1.338 2.222 3.116 1.00 98.81 90 ASN A N 1
ATOM 687 C CA . ASN A 1 90 ? 1.540 2.608 4.516 1.00 98.81 90 ASN A CA 1
ATOM 688 C C . ASN A 1 90 ? 0.877 3.971 4.735 1.00 98.81 90 ASN A C 1
ATOM 690 O O . ASN A 1 90 ? 1.433 5.019 4.378 1.00 98.81 90 ASN A O 1
ATOM 694 N N . SER A 1 91 ? -0.296 3.958 5.352 1.00 98.31 91 SER A N 1
ATOM 695 C CA . SER A 1 91 ? -1.129 5.131 5.580 1.00 98.31 91 SER A CA 1
ATOM 696 C C . SER A 1 91 ? -0.622 5.999 6.744 1.00 98.31 91 SER A C 1
ATOM 698 O O . SER A 1 91 ? 0.496 5.839 7.228 1.00 98.31 91 SER A O 1
ATOM 700 N N . GLY A 1 92 ? -1.377 7.039 7.097 1.00 96.12 92 GLY A N 1
ATOM 701 C CA . GLY A 1 92 ? -0.921 8.111 7.986 1.00 96.12 92 GLY A CA 1
ATOM 702 C C . GLY A 1 92 ? -0.825 7.759 9.478 1.00 96.12 92 GLY A C 1
ATOM 703 O O . GLY A 1 92 ? -1.543 6.907 9.986 1.00 96.12 92 GLY A O 1
ATOM 704 N N . ASP A 1 93 ? 0.034 8.490 10.187 1.00 97.75 93 ASP A N 1
ATOM 705 C CA . ASP A 1 93 ? 0.311 8.339 11.622 1.00 97.75 93 ASP A CA 1
ATOM 706 C C . ASP A 1 93 ? -0.393 9.433 12.457 1.00 97.75 93 ASP A C 1
ATOM 708 O O . ASP A 1 93 ? -0.663 10.521 11.944 1.00 97.75 93 ASP A O 1
ATOM 712 N N . ASP A 1 94 ? -0.630 9.190 13.751 1.00 97.25 94 ASP A N 1
ATOM 713 C CA . ASP A 1 94 ? -1.083 10.184 14.749 1.00 97.25 94 ASP A CA 1
ATOM 714 C C . ASP A 1 94 ? -2.420 10.862 14.401 1.00 97.25 94 ASP A C 1
ATOM 716 O O . ASP A 1 94 ? -2.600 12.077 14.532 1.00 97.25 94 ASP A O 1
ATOM 720 N N . PHE A 1 95 ? -3.376 10.075 13.905 1.00 96.94 95 PHE A N 1
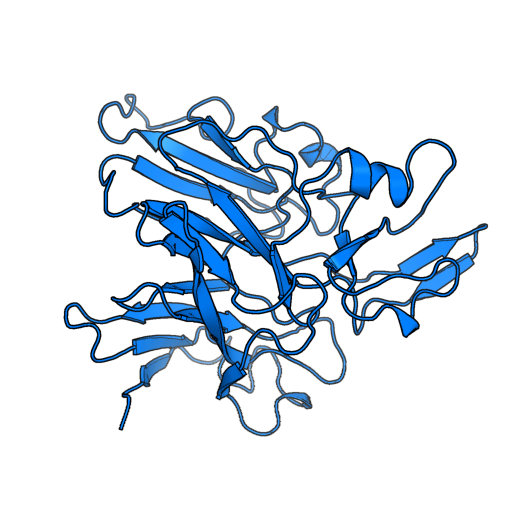ATOM 721 C CA . PHE A 1 95 ? -4.643 10.610 13.426 1.00 96.94 95 PHE A CA 1
ATOM 722 C C . PHE A 1 95 ? -5.556 11.072 14.553 1.00 96.94 95 PHE A C 1
ATOM 724 O O . PHE A 1 95 ? -5.944 10.304 15.430 1.00 96.94 95 PHE A O 1
ATOM 731 N N . ALA A 1 96 ? -6.027 12.309 14.422 1.00 97.50 96 ALA A N 1
ATOM 732 C CA . ALA A 1 96 ? -7.146 12.820 15.188 1.00 97.50 96 ALA A CA 1
ATOM 733 C C . ALA A 1 96 ? -8.225 13.382 14.253 1.00 97.50 96 ALA A C 1
ATOM 735 O O . ALA A 1 96 ? -7.931 14.123 13.312 1.00 97.50 96 ALA A O 1
ATOM 736 N N . ARG A 1 97 ? -9.490 13.044 14.520 1.00 97.81 97 ARG A N 1
ATOM 737 C CA . ARG A 1 97 ? -10.658 13.599 13.828 1.00 97.81 97 ARG A CA 1
ATOM 738 C C . ARG A 1 97 ? -11.024 14.927 14.483 1.00 97.81 97 ARG A C 1
ATOM 740 O O . ARG A 1 97 ? -11.421 14.948 15.645 1.00 97.81 97 ARG A O 1
ATOM 747 N N . THR A 1 98 ? -10.905 16.028 13.744 1.00 97.75 98 THR A N 1
ATOM 748 C CA . THR A 1 98 ? -11.225 17.378 14.230 1.00 97.75 98 THR A CA 1
ATOM 749 C C . THR A 1 98 ? -12.538 17.880 13.641 1.00 97.75 98 THR A C 1
ATOM 751 O O . THR A 1 98 ? -12.620 18.147 12.446 1.00 97.75 98 THR A O 1
ATOM 754 N N . VAL A 1 99 ? -13.563 18.053 14.474 1.00 96.38 99 VAL A N 1
ATOM 755 C CA . VAL A 1 99 ? -14.914 18.469 14.063 1.00 96.38 99 VAL A CA 1
ATOM 756 C C . VAL A 1 99 ? -15.400 19.565 14.999 1.00 96.38 99 VAL A C 1
ATOM 758 O O . VAL A 1 99 ? -15.302 19.438 16.216 1.00 96.38 99 VAL A O 1
ATOM 761 N N . ASN A 1 100 ? -15.917 20.665 14.442 1.00 92.81 100 ASN A N 1
ATOM 762 C CA . ASN A 1 100 ? -16.408 21.819 15.212 1.00 92.81 100 ASN A CA 1
ATOM 763 C C . ASN A 1 100 ? -15.393 22.345 16.253 1.00 92.81 100 ASN A C 1
ATOM 765 O O . ASN A 1 100 ? -15.763 22.751 17.352 1.00 92.81 100 ASN A O 1
ATOM 769 N N . GLY A 1 101 ? -14.098 22.307 15.915 1.00 92.75 101 GLY A N 1
ATOM 770 C CA . GLY A 1 101 ? -13.011 22.758 16.792 1.00 92.75 101 GLY A CA 1
ATOM 771 C C . GLY A 1 101 ? -12.662 21.804 17.941 1.00 92.75 101 GLY A C 1
ATOM 772 O O . GLY A 1 101 ? -11.846 22.164 18.784 1.00 92.75 101 GLY A O 1
ATOM 773 N N . GLN A 1 102 ? -13.256 20.611 17.993 1.00 95.75 102 GLN A N 1
ATOM 774 C CA . GLN A 1 102 ? -12.899 19.546 18.932 1.00 95.75 102 GLN A CA 1
ATOM 775 C C . GLN A 1 102 ? -12.129 18.453 18.200 1.00 95.75 102 GLN A C 1
ATOM 777 O O . GLN A 1 102 ? -12.519 18.076 17.099 1.00 95.75 102 GLN A O 1
ATOM 782 N N . SER A 1 103 ? -11.054 17.954 18.807 1.00 97.06 103 SER A N 1
ATOM 783 C CA . SER A 1 103 ? -10.201 16.915 18.229 1.00 97.06 103 SER A CA 1
ATOM 784 C C . SER A 1 103 ? -10.296 15.635 19.049 1.00 97.06 103 SER A C 1
ATOM 786 O O . SER A 1 103 ? -10.191 15.674 20.276 1.00 97.06 103 SER A O 1
ATOM 788 N N . TYR A 1 104 ? -10.505 14.514 18.366 1.00 95.75 104 TYR A N 1
ATOM 789 C CA . TYR A 1 104 ? -10.637 13.190 18.960 1.00 95.75 104 TYR A CA 1
ATOM 790 C C . TYR A 1 104 ? -9.582 12.275 18.362 1.00 95.75 104 TYR A C 1
ATOM 792 O O . TYR A 1 104 ? -9.536 12.105 17.145 1.00 95.75 104 TYR A O 1
ATOM 800 N N . ASP A 1 105 ? -8.752 11.687 19.214 1.00 98.06 105 ASP A N 1
ATOM 801 C CA . ASP A 1 105 ? -7.782 10.690 18.785 1.00 98.06 105 ASP A CA 1
ATOM 802 C C . ASP A 1 105 ? -8.500 9.457 18.209 1.00 98.06 105 ASP A C 1
ATOM 804 O O . ASP A 1 105 ? -9.401 8.895 18.837 1.00 98.06 105 ASP A O 1
ATOM 808 N N . ILE A 1 106 ? -8.109 9.067 16.999 1.00 98.50 106 ILE A N 1
ATOM 809 C CA . ILE A 1 106 ? -8.590 7.868 16.309 1.00 98.50 106 ILE A CA 1
ATOM 810 C C . ILE A 1 106 ? -7.430 6.992 15.820 1.00 98.50 106 ILE A C 1
ATOM 812 O O . ILE A 1 106 ? -7.690 5.997 15.142 1.00 98.50 106 ILE A O 1
ATOM 816 N N . HIS A 1 107 ? -6.177 7.347 16.140 1.00 98.50 107 HIS A N 1
ATOM 817 C CA . HIS A 1 107 ? -4.990 6.778 15.503 1.00 98.50 107 HIS A CA 1
ATOM 818 C C . HIS A 1 107 ? -4.910 5.267 15.696 1.00 98.50 107 HIS A C 1
ATOM 820 O O . HIS A 1 107 ? -4.565 4.549 14.770 1.00 98.50 107 HIS A O 1
ATOM 826 N N . ASN A 1 108 ? -5.274 4.756 16.874 1.00 98.25 108 ASN A N 1
ATOM 827 C CA . ASN A 1 108 ? -4.995 3.367 17.229 1.00 98.25 108 ASN A CA 1
ATOM 828 C C . ASN A 1 108 ? -5.602 2.345 16.249 1.00 98.25 108 ASN A C 1
ATOM 830 O O . ASN A 1 108 ? -5.067 1.252 16.066 1.00 98.25 108 ASN A O 1
ATOM 834 N N . ASP A 1 109 ? -6.710 2.700 15.596 1.00 98.31 109 ASP A N 1
ATOM 835 C CA . ASP A 1 109 ? -7.385 1.835 14.632 1.00 98.31 109 ASP A CA 1
ATOM 836 C C . ASP A 1 109 ? -7.807 2.574 13.350 1.00 98.31 109 ASP A C 1
ATOM 838 O O . ASP A 1 109 ? -8.651 2.076 12.610 1.00 98.31 109 ASP A O 1
ATOM 842 N N . ASN A 1 110 ? -7.228 3.746 13.064 1.00 98.75 110 ASN A N 1
ATOM 843 C CA . ASN A 1 110 ? -7.379 4.468 11.797 1.00 98.75 110 ASN A CA 1
ATOM 844 C C . ASN A 1 110 ? -6.128 5.312 11.483 1.00 98.75 110 ASN A C 1
ATOM 846 O O . ASN A 1 110 ? -5.479 5.802 12.403 1.00 98.75 110 ASN A O 1
ATOM 850 N N . PRO A 1 111 ? -5.842 5.587 10.203 1.00 98.75 111 PRO A N 1
ATOM 851 C CA . PRO A 1 111 ? -6.542 5.102 9.015 1.00 98.75 111 PRO A CA 1
ATOM 852 C C . PRO A 1 111 ? -6.172 3.649 8.693 1.00 98.75 111 PRO A C 1
ATOM 854 O O . PRO A 1 111 ? -5.223 3.097 9.241 1.00 98.75 111 PRO A O 1
ATOM 857 N N . ALA A 1 112 ? -6.942 3.019 7.813 1.00 98.81 112 ALA A N 1
ATOM 858 C CA . ALA A 1 112 ? -6.576 1.729 7.252 1.00 98.81 112 ALA A CA 1
ATOM 859 C C . ALA A 1 112 ? -5.266 1.831 6.459 1.00 98.81 112 ALA A C 1
ATOM 861 O O . ALA A 1 112 ? -5.025 2.834 5.784 1.00 98.81 112 ALA A O 1
ATOM 862 N N . GLU A 1 113 ? -4.491 0.751 6.471 1.00 98.88 113 GLU A N 1
ATOM 863 C CA . GLU A 1 113 ? -3.586 0.460 5.360 1.00 98.88 113 GLU A CA 1
ATOM 864 C C . GLU A 1 113 ? -4.444 0.048 4.148 1.00 98.88 113 GLU A C 1
ATOM 866 O O . GLU A 1 113 ? -5.573 -0.435 4.307 1.00 98.88 113 GLU A O 1
ATOM 871 N N . GLU A 1 114 ? -3.945 0.225 2.929 1.00 98.88 114 GLU A N 1
ATOM 872 C CA . GLU A 1 114 ? -4.780 0.158 1.722 1.00 98.88 114 GLU A CA 1
ATOM 873 C C . GLU A 1 114 ? -4.199 -0.805 0.690 1.00 98.88 114 GLU A C 1
ATOM 875 O O . GLU A 1 114 ? -2.996 -0.825 0.482 1.00 98.88 114 GLU A O 1
ATOM 880 N N . LEU A 1 115 ? -5.046 -1.594 0.026 1.00 98.94 115 LEU A N 1
ATOM 881 C CA . LEU A 1 115 ? -4.702 -2.329 -1.192 1.00 98.94 115 LEU A CA 1
ATOM 882 C C . LEU A 1 115 ? -5.272 -1.573 -2.393 1.00 98.94 115 LEU A C 1
ATOM 884 O O . LEU A 1 115 ? -6.494 -1.521 -2.567 1.00 98.94 115 LEU A O 1
ATOM 888 N N . ASN A 1 116 ? -4.401 -1.025 -3.234 1.00 98.94 116 ASN A N 1
ATOM 889 C CA . ASN A 1 116 ? -4.766 -0.183 -4.368 1.00 98.94 116 ASN A CA 1
ATOM 890 C C . ASN A 1 116 ? -4.508 -0.888 -5.706 1.00 98.94 116 ASN A C 1
ATOM 892 O O . ASN A 1 116 ? -3.482 -1.540 -5.909 1.00 98.94 116 ASN A O 1
ATOM 896 N N . PHE A 1 117 ? -5.439 -0.735 -6.652 1.00 98.81 117 PHE A N 1
ATOM 897 C CA . PHE A 1 117 ? -5.261 -1.199 -8.030 1.00 98.81 117 PHE A CA 1
ATOM 898 C C . PHE A 1 117 ? -4.708 -0.070 -8.895 1.00 98.81 117 PHE A C 1
ATOM 900 O O . PHE A 1 117 ? -5.447 0.856 -9.221 1.00 98.81 117 PHE A O 1
ATOM 907 N N . LEU A 1 118 ? -3.439 -0.160 -9.294 1.00 98.81 118 LEU A N 1
ATOM 908 C CA . LEU A 1 118 ? -2.746 0.899 -10.030 1.00 98.81 118 LEU A CA 1
ATOM 909 C C . LEU A 1 118 ? -2.855 0.757 -11.557 1.00 98.81 118 LEU A C 1
ATOM 911 O O . LEU A 1 118 ? -2.739 1.753 -12.275 1.00 98.81 118 LEU A O 1
ATOM 915 N N . GLY A 1 119 ? -3.152 -0.448 -12.051 1.00 98.44 119 GLY A N 1
ATOM 916 C CA . GLY A 1 119 ? -3.457 -0.713 -13.460 1.00 98.44 119 GLY A CA 1
ATOM 917 C C . GLY A 1 119 ? -2.264 -1.172 -14.302 1.00 98.44 119 GLY A C 1
ATOM 918 O O . GLY A 1 119 ? -1.213 -1.540 -13.780 1.00 98.44 119 GLY A O 1
ATOM 919 N N . ASP A 1 120 ? -2.454 -1.202 -15.623 1.00 98.31 120 ASP A N 1
ATOM 920 C CA . ASP A 1 120 ? -1.433 -1.632 -16.585 1.00 98.31 120 ASP A CA 1
ATOM 921 C C . ASP A 1 120 ? -0.257 -0.635 -16.611 1.00 98.31 120 ASP A C 1
ATOM 923 O O . ASP A 1 120 ? -0.456 0.522 -16.990 1.00 98.31 120 ASP A O 1
ATOM 927 N N . PRO A 1 121 ? 0.978 -1.060 -16.277 1.00 98.25 121 PRO A N 1
ATOM 928 C CA . PRO A 1 121 ? 2.141 -0.181 -16.262 1.00 98.25 121 PRO A CA 1
ATOM 929 C C . PRO A 1 121 ? 2.501 0.373 -17.647 1.00 98.25 121 PRO A C 1
ATOM 931 O O . PRO A 1 121 ? 3.250 1.345 -17.721 1.00 98.25 121 PRO A O 1
ATOM 934 N N . SER A 1 122 ? 1.980 -0.194 -18.742 1.00 98.00 122 SER A N 1
ATOM 935 C CA . SER A 1 122 ? 2.156 0.330 -20.102 1.00 98.00 122 SER A CA 1
ATOM 936 C C . SER A 1 122 ? 1.314 1.576 -20.402 1.00 98.00 122 SER A C 1
ATOM 938 O O . SER A 1 122 ? 1.581 2.268 -21.386 1.00 98.00 122 SER A O 1
ATOM 940 N N . GLN A 1 123 ? 0.317 1.878 -19.562 1.00 98.12 123 GLN A N 1
ATOM 941 C CA . GLN A 1 123 ? -0.591 3.009 -19.721 1.00 98.12 123 GLN A CA 1
ATOM 942 C C . GLN A 1 123 ? -0.416 4.016 -18.573 1.00 98.12 123 GLN A C 1
ATOM 944 O O . GLN A 1 123 ? -0.303 3.617 -17.413 1.00 98.12 123 GLN A O 1
ATOM 949 N N . PRO A 1 124 ? -0.421 5.332 -18.849 1.00 98.25 124 PRO A N 1
ATOM 950 C CA . PRO A 1 124 ? -0.464 6.335 -17.793 1.00 98.25 124 PRO A CA 1
ATOM 951 C C . PRO A 1 124 ? -1.719 6.209 -16.926 1.00 98.25 124 PRO A C 1
ATOM 953 O O . PRO A 1 124 ? -2.839 6.182 -17.436 1.00 98.25 124 PRO A O 1
ATOM 956 N N . ASN A 1 125 ? -1.527 6.211 -15.609 1.00 98.56 125 ASN A N 1
ATOM 957 C CA . ASN A 1 125 ? -2.589 6.380 -14.629 1.00 98.56 125 ASN A CA 1
ATOM 958 C C . ASN A 1 125 ? -2.359 7.687 -13.852 1.00 98.56 125 ASN A C 1
ATOM 960 O O . ASN A 1 125 ? -1.499 7.773 -12.975 1.00 98.56 125 ASN A O 1
ATOM 964 N N . ASP A 1 126 ? -3.145 8.711 -14.189 1.00 97.44 126 ASP A N 1
ATOM 965 C CA . ASP A 1 126 ? -3.145 10.027 -13.535 1.00 97.44 126 ASP A CA 1
ATOM 966 C C . ASP A 1 126 ? -4.201 10.148 -12.415 1.00 97.44 126 ASP A C 1
ATOM 968 O O . ASP A 1 126 ? -4.481 11.256 -11.943 1.00 97.44 126 ASP A O 1
ATOM 972 N N . GLN A 1 127 ? -4.805 9.033 -11.988 1.00 98.44 127 GLN A N 1
ATOM 973 C CA . GLN A 1 127 ? -5.783 9.020 -10.901 1.00 98.44 127 GLN A CA 1
ATOM 974 C C . GLN A 1 127 ? -5.132 9.347 -9.553 1.00 98.44 127 GLN A C 1
ATOM 976 O O . GLN A 1 127 ? -3.992 8.962 -9.278 1.00 98.44 127 GLN A O 1
ATOM 981 N N . TRP A 1 128 ? -5.886 10.062 -8.719 1.00 98.69 128 TRP A N 1
ATOM 982 C CA . TRP A 1 128 ? -5.488 10.456 -7.372 1.00 98.69 128 TRP A CA 1
ATOM 983 C C . TRP A 1 128 ? -6.092 9.499 -6.342 1.00 98.69 128 TRP A C 1
ATOM 985 O O . TRP A 1 128 ? -7.300 9.280 -6.369 1.00 98.69 128 TRP A O 1
ATOM 995 N N . TYR A 1 129 ? -5.275 8.964 -5.437 1.00 98.81 129 TYR A N 1
ATOM 996 C CA . TYR A 1 129 ? -5.674 7.966 -4.429 1.00 98.81 129 TYR A CA 1
ATOM 997 C C . TYR A 1 129 ? -5.927 8.567 -3.041 1.00 98.81 129 TYR A C 1
ATOM 999 O O . TYR A 1 129 ? -6.271 7.856 -2.102 1.00 98.81 129 TYR A O 1
ATOM 1007 N N . GLY A 1 130 ? -5.835 9.895 -2.922 1.00 98.50 130 GLY A N 1
ATOM 1008 C CA . GLY A 1 130 ? -6.410 10.625 -1.797 1.00 98.50 130 GLY A CA 1
ATOM 1009 C C . GLY A 1 130 ? -5.410 11.283 -0.853 1.00 98.50 130 GLY A C 1
ATOM 1010 O O . GLY A 1 130 ? -5.709 12.342 -0.294 1.00 98.50 130 GLY A O 1
ATOM 1011 N N . TYR A 1 131 ? -4.199 10.750 -0.705 1.00 98.75 131 TYR A N 1
ATOM 1012 C CA . TYR A 1 131 ? -3.182 11.400 0.122 1.00 98.75 131 TYR A CA 1
ATOM 1013 C C . TYR A 1 131 ? -2.839 12.802 -0.429 1.00 98.75 131 TYR A C 1
ATOM 1015 O O . TYR A 1 131 ? -2.757 12.971 -1.654 1.00 98.75 131 TYR A O 1
ATOM 1023 N N . PRO A 1 132 ? -2.618 13.827 0.421 1.00 98.12 132 PRO A N 1
ATOM 1024 C CA . PRO A 1 132 ? -2.520 13.813 1.887 1.00 98.12 132 PRO A CA 1
ATOM 1025 C C . PRO A 1 132 ? -3.797 14.222 2.635 1.00 98.12 132 PRO A C 1
ATOM 1027 O O . PRO A 1 132 ? -3.710 14.618 3.797 1.00 98.12 132 PRO A O 1
ATOM 1030 N N . THR A 1 133 ? -4.969 14.192 1.995 1.00 97.75 133 THR A N 1
ATOM 1031 C CA . THR A 1 133 ? -6.208 14.710 2.604 1.00 97.75 133 THR A CA 1
ATOM 1032 C C . THR A 1 133 ? -7.278 13.651 2.829 1.00 97.75 133 THR A C 1
ATOM 1034 O O . THR A 1 133 ? -7.999 13.746 3.821 1.00 97.75 133 THR A O 1
ATOM 1037 N N . CYS A 1 134 ? -7.375 12.665 1.943 1.00 98.62 134 CYS A N 1
ATOM 1038 C CA . CYS A 1 134 ? -8.321 11.560 1.999 1.00 98.62 134 CYS A CA 1
ATOM 1039 C C . CYS A 1 134 ? -7.610 10.275 2.419 1.00 98.62 134 CYS A C 1
ATOM 1041 O O . CYS A 1 134 ? -6.580 9.926 1.850 1.00 98.62 134 CYS A O 1
ATOM 1043 N N . PHE A 1 135 ? -8.187 9.581 3.393 1.00 98.75 135 PHE A N 1
ATOM 1044 C CA . PHE A 1 135 ? -7.676 8.330 3.953 1.00 98.75 135 PHE A CA 1
ATOM 1045 C C . PHE A 1 135 ? -8.825 7.353 4.151 1.00 98.75 135 PHE A C 1
ATOM 1047 O O . PHE A 1 135 ? -9.971 7.785 4.253 1.00 98.75 135 PHE A O 1
ATOM 1054 N N . SER A 1 136 ? -8.549 6.058 4.247 1.00 98.75 136 SER A N 1
ATOM 1055 C CA . SER A 1 136 ? -9.603 5.045 4.360 1.00 98.75 136 SER A CA 1
ATOM 1056 C C . SER A 1 136 ? -9.904 4.643 5.805 1.00 98.75 136 SER A C 1
ATOM 1058 O O . SER A 1 136 ? -9.011 4.533 6.643 1.00 98.75 136 SER A O 1
ATOM 1060 N N . VAL A 1 137 ? -11.180 4.420 6.117 1.00 98.81 137 VAL A N 1
ATOM 1061 C CA . VAL A 1 137 ? -11.639 3.998 7.448 1.00 98.81 137 VAL A CA 1
ATOM 1062 C C . VAL A 1 137 ? -11.350 2.512 7.672 1.00 98.81 137 VAL A C 1
ATOM 1064 O O . VAL A 1 137 ? -11.749 1.672 6.865 1.00 98.81 137 VAL A O 1
ATOM 1067 N N . TRP A 1 138 ? -10.749 2.171 8.813 1.00 98.81 138 TRP A N 1
ATOM 1068 C CA . TRP A 1 138 ? -10.668 0.800 9.326 1.00 98.81 138 TRP A CA 1
ATOM 1069 C C . TRP A 1 138 ? -11.615 0.564 10.506 1.00 98.81 138 TRP A C 1
ATOM 1071 O O . TRP A 1 138 ? -12.336 -0.432 10.521 1.00 98.81 138 TRP A O 1
ATOM 1081 N N . GLU A 1 139 ? -11.678 1.476 11.480 1.00 98.50 139 GLU A N 1
ATOM 1082 C CA . GLU A 1 139 ? -12.584 1.370 12.630 1.00 98.50 139 GLU A CA 1
ATOM 1083 C C . GLU A 1 139 ? -13.629 2.492 12.612 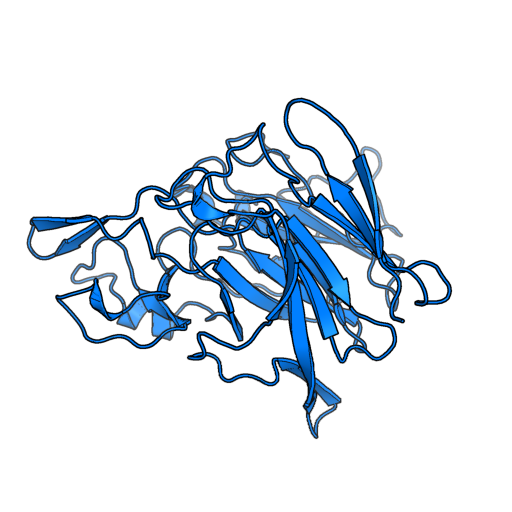1.00 98.50 139 GLU A C 1
ATOM 1085 O O . GLU A 1 139 ? -13.392 3.569 13.163 1.00 98.50 139 GLU A O 1
ATOM 1090 N N . PRO A 1 140 ? -14.807 2.271 11.994 1.00 98.19 140 PRO A N 1
ATOM 1091 C CA . PRO A 1 140 ? -15.846 3.291 11.935 1.00 98.19 140 PRO A CA 1
ATOM 1092 C C . PRO A 1 140 ? -16.361 3.708 13.310 1.00 98.19 140 PRO A C 1
ATOM 1094 O O . PRO A 1 140 ? -16.790 4.845 13.481 1.00 98.19 140 PRO A O 1
ATOM 1097 N N . SER A 1 141 ? -16.343 2.804 14.298 1.00 97.75 141 SER A N 1
ATOM 1098 C CA . SER A 1 141 ? -16.992 3.063 15.582 1.00 97.75 141 SER A CA 1
ATOM 1099 C C . SER A 1 141 ? -16.312 4.160 16.397 1.00 97.75 141 SER A C 1
ATOM 1101 O O . SER A 1 141 ? -16.970 4.733 17.266 1.00 97.75 141 SER A O 1
ATOM 1103 N N . VAL A 1 142 ? -15.044 4.498 16.130 1.00 97.00 142 VAL A N 1
ATOM 1104 C CA . VAL A 1 142 ? -14.342 5.593 16.824 1.00 97.00 142 VAL A CA 1
ATOM 1105 C C . VAL A 1 142 ? -14.595 6.967 16.196 1.00 97.00 142 VAL A C 1
ATOM 1107 O O . VAL A 1 142 ? -14.384 7.976 16.863 1.00 97.00 142 VAL A O 1
ATOM 1110 N N . ILE A 1 143 ? -15.135 7.030 14.974 1.00 97.19 143 ILE A N 1
ATOM 1111 C CA . ILE A 1 143 ? -15.514 8.282 14.307 1.00 97.19 143 ILE A CA 1
ATOM 1112 C C . ILE A 1 143 ? -16.980 8.590 14.641 1.00 97.19 143 ILE A C 1
ATOM 1114 O O . ILE A 1 143 ? -17.883 7.826 14.309 1.00 97.19 143 ILE A O 1
ATOM 1118 N N . LYS A 1 144 ? -17.225 9.684 15.371 1.00 95.19 144 LYS A N 1
ATOM 1119 C CA . LYS A 1 144 ? -18.530 9.938 16.019 1.00 95.19 144 LYS A CA 1
ATOM 1120 C C . LYS A 1 144 ? -19.429 10.926 15.287 1.00 95.19 144 LYS A C 1
ATOM 1122 O O . LYS A 1 144 ? -20.627 10.952 15.550 1.00 95.19 144 LYS A O 1
ATOM 1127 N N . ASP A 1 145 ? -18.871 11.745 14.406 1.00 96.00 145 ASP A N 1
ATOM 1128 C CA . ASP A 1 145 ? -19.606 12.815 13.730 1.00 96.00 145 ASP A CA 1
ATOM 1129 C C . ASP A 1 145 ? -20.335 12.354 12.459 1.00 96.00 145 ASP A C 1
ATOM 1131 O O . ASP A 1 145 ? -21.273 13.014 12.015 1.00 96.00 145 ASP A O 1
ATOM 1135 N N . LYS A 1 146 ? -19.940 11.208 11.892 1.00 95.31 146 LYS A N 1
ATOM 1136 C CA . LYS A 1 146 ? -20.562 10.590 10.716 1.00 95.31 146 LYS A CA 1
ATOM 1137 C C . LYS A 1 146 ? -20.446 9.070 10.804 1.00 95.31 146 LYS A C 1
ATOM 1139 O O . LYS A 1 146 ? -19.457 8.541 11.299 1.00 95.31 146 LYS A O 1
ATOM 1144 N N . THR A 1 147 ? -21.459 8.359 10.318 1.00 97.00 147 THR A N 1
ATOM 1145 C CA . THR A 1 147 ? -21.408 6.897 10.199 1.00 97.00 147 THR A CA 1
ATOM 1146 C C . THR A 1 147 ? -20.645 6.502 8.942 1.00 97.00 147 THR A C 1
ATOM 1148 O O . THR A 1 147 ? -21.024 6.898 7.841 1.00 97.00 147 THR A O 1
ATOM 1151 N N . PHE A 1 148 ? -19.617 5.676 9.117 1.00 98.12 148 PHE A N 1
ATOM 1152 C CA . PHE A 1 148 ? -18.818 5.115 8.033 1.00 98.12 148 PHE A CA 1
ATOM 1153 C C . PHE A 1 148 ? -18.941 3.593 7.963 1.00 98.12 148 PHE A C 1
ATOM 1155 O O . PHE A 1 148 ? -19.344 2.925 8.918 1.00 98.12 148 PHE A O 1
ATOM 1162 N N . LYS A 1 149 ? -18.536 3.048 6.821 1.00 98.44 149 LYS A N 1
ATOM 1163 C CA . LYS A 1 149 ? -18.130 1.654 6.656 1.00 98.44 149 LYS A CA 1
ATOM 1164 C C . LYS A 1 149 ? -16.618 1.578 6.477 1.00 98.44 149 LYS A C 1
ATOM 1166 O O . LYS A 1 149 ? -15.983 2.562 6.107 1.00 98.44 149 LYS A O 1
ATOM 1171 N N . VAL A 1 150 ? -16.064 0.394 6.711 1.00 98.75 150 VAL A N 1
ATOM 1172 C CA . VAL A 1 150 ? -14.669 0.087 6.368 1.00 98.75 150 VAL A CA 1
ATOM 1173 C C . VAL A 1 150 ? -14.428 0.373 4.884 1.00 98.75 150 VAL A C 1
ATOM 1175 O O . VAL A 1 150 ? -15.334 0.196 4.067 1.00 98.75 150 VAL A O 1
ATOM 1178 N N . GLY A 1 151 ? -13.241 0.874 4.552 1.00 98.38 151 GLY A N 1
ATOM 1179 C CA . GLY A 1 151 ? -12.838 1.201 3.183 1.00 98.38 151 GLY A CA 1
ATOM 1180 C C . GLY A 1 151 ? -13.441 2.489 2.619 1.00 98.38 151 GLY A C 1
ATOM 1181 O O . GLY A 1 151 ? -12.987 2.964 1.581 1.00 98.38 151 GLY A O 1
ATOM 1182 N N . GLN A 1 152 ? -14.424 3.108 3.285 1.00 98.56 152 GLN A N 1
ATOM 1183 C CA . GLN A 1 152 ? -14.858 4.453 2.903 1.00 98.56 152 GLN A CA 1
ATOM 1184 C C . GLN A 1 152 ? -13.775 5.474 3.233 1.00 98.56 152 GLN A C 1
ATOM 1186 O O . GLN A 1 152 ? -13.112 5.367 4.264 1.00 98.56 152 GLN A O 1
ATOM 1191 N N . GLN A 1 153 ? -13.627 6.481 2.375 1.00 98.44 153 GLN A N 1
ATOM 1192 C CA . GLN A 1 153 ? -12.644 7.536 2.584 1.00 98.44 153 GLN A CA 1
ATOM 1193 C C . GLN A 1 153 ? -13.204 8.688 3.430 1.00 98.44 153 GLN A C 1
ATOM 1195 O O . GLN A 1 153 ? -14.377 9.054 3.328 1.00 98.44 153 GLN A O 1
ATOM 1200 N N . PHE A 1 154 ? -12.344 9.268 4.262 1.00 98.50 154 PHE A N 1
ATOM 1201 C CA . PHE A 1 154 ? -12.632 10.376 5.166 1.00 98.50 154 PHE A CA 1
ATOM 12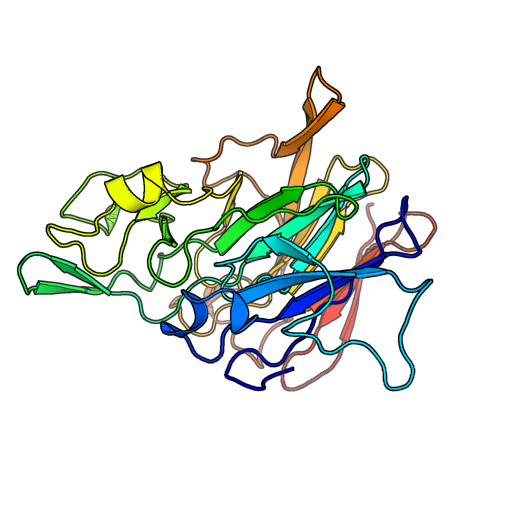02 C C . PHE A 1 154 ? -11.457 11.363 5.204 1.00 98.50 154 PHE A C 1
ATOM 1204 O O . PHE A 1 154 ? -10.355 11.059 4.746 1.00 98.50 154 PHE A O 1
ATOM 1211 N N . VAL A 1 155 ? -11.691 12.548 5.770 1.00 98.25 155 VAL A N 1
ATOM 1212 C CA . VAL A 1 155 ? -10.649 13.559 6.024 1.00 98.25 155 VAL A CA 1
ATOM 1213 C C . VAL A 1 155 ? -10.370 13.711 7.518 1.00 98.25 155 VAL A C 1
ATOM 1215 O O . VAL A 1 155 ? -11.252 13.517 8.344 1.00 98.25 155 VAL A O 1
ATOM 1218 N N . VAL A 1 156 ? -9.175 14.131 7.926 1.00 97.19 156 VAL A N 1
ATOM 1219 C CA . VAL A 1 156 ? -8.901 14.339 9.367 1.00 97.19 156 VAL A CA 1
ATOM 1220 C C . VAL A 1 156 ? -9.655 15.542 9.954 1.00 97.19 156 VAL A C 1
ATOM 1222 O O . VAL A 1 156 ? -10.063 15.510 11.111 1.00 97.19 156 VAL A O 1
ATOM 1225 N N . ALA A 1 157 ? -9.909 16.583 9.155 1.00 97.06 157 ALA A N 1
ATOM 1226 C CA . ALA A 1 157 ? -10.591 17.807 9.582 1.00 97.06 157 ALA A CA 1
ATOM 1227 C C . ALA A 1 157 ? -11.552 18.319 8.488 1.00 97.06 157 ALA A C 1
ATOM 1229 O O . ALA A 1 157 ? -11.146 19.128 7.646 1.00 97.06 157 ALA A O 1
ATOM 1230 N N . PRO A 1 158 ? -12.810 17.835 8.442 1.00 97.12 158 PRO A N 1
ATOM 1231 C CA . PRO A 1 158 ? -13.771 18.257 7.428 1.00 97.12 158 PRO A CA 1
ATOM 1232 C C . PRO A 1 158 ? -14.134 19.733 7.578 1.00 97.12 158 PRO A C 1
ATOM 1234 O O . PRO A 1 158 ? -14.317 20.247 8.681 1.00 97.12 158 PRO A O 1
ATOM 1237 N N . ASN A 1 159 ? -14.283 20.413 6.445 1.00 95.31 159 ASN A N 1
ATOM 1238 C CA . ASN A 1 159 ? -14.759 21.789 6.379 1.00 95.31 159 ASN A CA 1
ATOM 1239 C C . ASN A 1 159 ? -15.768 21.962 5.227 1.00 95.31 159 ASN A C 1
ATOM 1241 O O . ASN A 1 159 ? -16.135 21.004 4.546 1.00 95.31 159 ASN A O 1
ATOM 1245 N N . SER A 1 160 ? -16.255 23.186 5.024 1.00 95.19 160 SER A N 1
ATOM 1246 C CA . SER A 1 160 ? -17.295 23.472 4.029 1.00 95.19 160 SER A CA 1
ATOM 1247 C C . SER A 1 160 ? -16.844 23.329 2.571 1.00 95.19 160 SER A C 1
ATOM 1249 O O . SER A 1 160 ? -17.702 23.194 1.703 1.00 95.19 160 SER A O 1
ATOM 1251 N N . THR A 1 161 ? -15.539 23.362 2.283 1.00 95.50 161 THR A N 1
ATOM 1252 C CA . THR A 1 161 ? -14.991 23.274 0.917 1.00 95.50 161 THR A CA 1
ATOM 1253 C C . THR A 1 161 ? -14.327 21.933 0.614 1.00 95.50 161 THR A C 1
ATOM 1255 O O . THR A 1 161 ? -14.196 21.578 -0.556 1.00 95.50 161 THR A O 1
ATOM 1258 N N . PHE A 1 162 ? -13.919 21.182 1.640 1.00 97.38 162 PHE A N 1
ATOM 1259 C CA . PHE A 1 162 ? -13.341 19.850 1.506 1.00 97.38 162 PHE A CA 1
ATOM 1260 C C . PHE A 1 162 ? -13.733 18.971 2.701 1.00 97.38 162 PHE A C 1
ATOM 1262 O O . PHE A 1 162 ? -13.415 19.271 3.854 1.00 97.38 162 PHE A O 1
ATOM 1269 N N . ASN A 1 163 ? -14.438 17.879 2.422 1.00 97.94 163 ASN A N 1
ATOM 1270 C CA . ASN A 1 163 ? -14.983 16.960 3.421 1.00 97.94 163 ASN A CA 1
ATOM 1271 C C . ASN A 1 163 ? -14.981 15.509 2.909 1.00 97.94 163 ASN A C 1
ATOM 1273 O O . ASN A 1 163 ? -14.497 15.222 1.815 1.00 97.94 163 ASN A O 1
ATOM 1277 N N . ASP A 1 164 ? -15.556 14.591 3.682 1.00 98.19 164 ASP A N 1
ATOM 1278 C CA . ASP A 1 164 ? -15.562 13.157 3.360 1.00 98.19 164 ASP A CA 1
ATOM 1279 C C . ASP A 1 164 ? -16.260 12.834 2.021 1.00 98.19 164 ASP A C 1
ATOM 1281 O O . ASP A 1 164 ? -15.827 11.954 1.273 1.00 98.19 164 ASP A O 1
ATOM 1285 N N . ASP A 1 165 ? -17.315 13.575 1.665 1.00 97.69 165 ASP A N 1
ATOM 1286 C CA . ASP A 1 165 ? -18.006 13.389 0.381 1.00 97.69 165 ASP A CA 1
ATOM 1287 C C . ASP A 1 165 ? -17.128 13.864 -0.784 1.00 97.69 165 ASP A C 1
ATOM 1289 O O . ASP A 1 165 ? -17.157 13.286 -1.870 1.00 97.69 165 ASP A O 1
ATOM 1293 N N . THR A 1 166 ? -16.284 14.872 -0.542 1.00 98.12 166 THR A N 1
ATOM 1294 C CA . THR A 1 166 ? -15.295 15.341 -1.520 1.00 98.12 166 THR A CA 1
ATOM 1295 C C . THR A 1 166 ? -14.268 14.253 -1.823 1.00 98.12 166 THR A C 1
ATOM 1297 O O . THR A 1 166 ? -13.917 14.065 -2.987 1.00 98.12 166 THR A O 1
ATOM 1300 N N . CYS A 1 167 ? -13.824 13.502 -0.809 1.00 98.12 167 CYS A N 1
ATOM 1301 C CA . CYS A 1 167 ? -12.955 12.341 -1.012 1.00 98.12 167 CYS A CA 1
ATOM 1302 C C . CYS A 1 167 ? -13.633 11.284 -1.874 1.00 98.12 167 CYS A C 1
ATOM 1304 O O . CYS A 1 167 ? -13.093 10.902 -2.906 1.00 98.12 167 CYS A O 1
ATOM 1306 N N . THR A 1 168 ? -14.865 10.917 -1.520 1.00 96.00 168 THR A N 1
ATOM 1307 C CA . THR A 1 168 ? -15.655 9.925 -2.267 1.00 96.00 168 THR A CA 1
ATOM 1308 C C . THR A 1 168 ? -15.832 10.300 -3.747 1.00 96.00 168 THR A C 1
ATOM 1310 O O . THR A 1 168 ? -15.909 9.426 -4.603 1.00 96.00 168 THR A O 1
ATOM 1313 N N . GLN A 1 169 ? -15.902 11.594 -4.069 1.00 97.38 169 GLN A N 1
ATOM 1314 C CA . GLN A 1 169 ? -16.104 12.076 -5.440 1.00 97.38 169 GLN A CA 1
ATOM 1315 C C . GLN A 1 169 ? -14.815 12.217 -6.257 1.00 97.38 169 GLN A C 1
ATOM 1317 O O . GLN A 1 169 ? -14.878 12.220 -7.486 1.00 97.38 169 GLN A O 1
ATOM 1322 N N . ARG A 1 170 ? -13.667 12.431 -5.605 1.00 97.56 170 ARG A N 1
ATOM 1323 C CA . ARG A 1 170 ? -12.436 12.881 -6.280 1.00 97.56 170 ARG A CA 1
ATOM 1324 C C . ARG A 1 170 ? -11.279 11.901 -6.198 1.00 97.56 170 ARG A C 1
ATOM 1326 O O . ARG A 1 170 ? -10.351 12.034 -6.990 1.00 97.56 170 ARG A O 1
ATOM 1333 N N . SER A 1 171 ? -11.307 10.999 -5.228 1.00 98.31 171 SER A N 1
ATOM 1334 C CA . SER A 1 171 ? -10.233 10.061 -4.938 1.00 98.31 171 SER A CA 1
ATOM 1335 C C . SER A 1 171 ? -10.640 8.642 -5.330 1.00 98.31 171 SER A C 1
ATOM 1337 O O . SER A 1 171 ? -11.811 8.269 -5.249 1.00 98.31 171 SER A O 1
ATOM 1339 N N . VAL A 1 172 ? -9.665 7.849 -5.766 1.00 98.69 172 VAL A N 1
ATOM 1340 C CA . VAL A 1 172 ? -9.825 6.409 -5.952 1.00 98.69 172 VAL A CA 1
ATOM 1341 C C . VAL A 1 172 ? -9.775 5.745 -4.580 1.00 98.69 172 VAL A C 1
ATOM 1343 O O . VAL A 1 172 ? -8.799 5.885 -3.850 1.00 98.69 172 VAL A O 1
ATOM 1346 N N . ALA A 1 173 ? -10.848 5.038 -4.230 1.00 98.38 173 ALA A N 1
ATOM 1347 C CA . ALA A 1 173 ? -10.931 4.268 -2.995 1.00 98.38 173 ALA A CA 1
ATOM 1348 C C . ALA A 1 173 ? -10.136 2.951 -3.102 1.00 98.38 173 ALA A C 1
ATOM 1350 O O . ALA A 1 173 ? -10.016 2.397 -4.204 1.00 98.38 173 ALA A O 1
ATOM 1351 N N . PRO A 1 174 ? -9.647 2.407 -1.975 1.00 98.56 174 PRO A N 1
ATOM 1352 C CA . PRO A 1 174 ? -8.923 1.147 -1.981 1.00 98.56 174 PRO A CA 1
ATOM 1353 C C . PRO A 1 174 ? -9.833 -0.028 -2.343 1.00 98.56 174 PRO A C 1
ATOM 1355 O O . PRO A 1 174 ? -11.045 -0.016 -2.118 1.00 98.56 174 PRO A O 1
ATOM 1358 N N . ARG A 1 175 ? -9.229 -1.092 -2.875 1.00 98.75 175 ARG A N 1
ATOM 1359 C CA . ARG A 1 175 ? -9.919 -2.358 -3.164 1.00 98.75 175 ARG A CA 1
ATOM 1360 C C . ARG A 1 175 ? -10.065 -3.243 -1.932 1.00 98.75 175 ARG A C 1
ATOM 1362 O O . ARG A 1 175 ? -10.979 -4.058 -1.875 1.00 98.75 175 ARG A O 1
ATOM 1369 N N . LEU A 1 176 ? -9.199 -3.066 -0.940 1.00 98.81 176 LEU A N 1
ATOM 1370 C CA . LEU A 1 176 ? -9.322 -3.689 0.372 1.00 98.81 176 LEU A CA 1
ATOM 1371 C C . LEU A 1 176 ? -8.642 -2.809 1.422 1.00 98.81 176 LEU A C 1
ATOM 1373 O O . LEU A 1 176 ? -7.645 -2.150 1.132 1.00 98.81 176 LEU A O 1
ATOM 1377 N N . SER A 1 177 ? -9.161 -2.830 2.644 1.00 98.69 177 SER A N 1
ATOM 1378 C CA . SER A 1 177 ? -8.522 -2.210 3.802 1.00 98.69 177 SER A CA 1
ATOM 1379 C C . SER A 1 177 ? -7.824 -3.260 4.660 1.00 98.69 177 SER A C 1
ATOM 1381 O O . SER A 1 177 ? -8.323 -4.372 4.840 1.00 98.69 177 SER A O 1
ATOM 1383 N N . ILE A 1 178 ? -6.677 -2.893 5.217 1.00 98.81 178 ILE A N 1
ATOM 1384 C CA . ILE A 1 178 ? -5.897 -3.699 6.155 1.00 98.81 178 ILE A CA 1
ATOM 1385 C C . ILE A 1 178 ? -5.799 -2.923 7.476 1.00 98.81 178 ILE A C 1
ATOM 1387 O O . ILE A 1 178 ? -5.812 -1.691 7.489 1.00 98.81 178 ILE A O 1
ATOM 1391 N N . GLN A 1 179 ? -5.740 -3.646 8.600 1.00 98.75 179 GLN A N 1
ATOM 1392 C CA . GLN A 1 179 ? -5.627 -3.066 9.943 1.00 98.75 179 GLN A CA 1
ATOM 1393 C C . GLN A 1 179 ? -4.578 -1.951 9.995 1.00 98.75 179 GLN A C 1
ATOM 1395 O O . GLN A 1 179 ? -3.420 -2.182 9.643 1.00 98.75 179 GLN A O 1
ATOM 1400 N N . ALA A 1 180 ? -4.990 -0.792 10.517 1.00 98.75 180 ALA A N 1
ATOM 1401 C CA . ALA A 1 180 ? -4.148 0.381 10.730 1.00 98.75 180 ALA A CA 1
ATOM 1402 C C . ALA A 1 180 ? -2.798 0.020 11.370 1.00 98.75 180 ALA A C 1
ATOM 1404 O O . ALA A 1 180 ? -2.763 -0.778 12.315 1.00 98.75 180 ALA A O 1
ATOM 1405 N N . HIS A 1 181 ? -1.720 0.637 10.882 1.00 98.56 181 HIS A N 1
ATOM 1406 C CA . HIS A 1 181 ? -0.339 0.479 11.363 1.00 98.56 181 HIS A CA 1
ATOM 1407 C C . HIS A 1 181 ? 0.287 -0.898 11.132 1.00 98.56 181 HIS A C 1
ATOM 1409 O O . HIS A 1 181 ? 1.307 -1.220 11.739 1.00 98.56 181 HIS A O 1
ATOM 1415 N N . SER A 1 182 ? -0.294 -1.745 10.282 1.00 98.50 182 SER A N 1
ATOM 1416 C CA . SER A 1 182 ? 0.312 -3.045 9.958 1.00 98.50 182 SER A CA 1
ATOM 1417 C C . SER A 1 182 ? 1.589 -2.919 9.117 1.00 98.50 182 SER A C 1
ATOM 1419 O O . SER A 1 182 ? 2.379 -3.866 9.094 1.00 98.50 182 SER A O 1
ATOM 1421 N N . ALA A 1 183 ? 1.814 -1.760 8.490 1.00 98.44 183 ALA A N 1
ATOM 1422 C CA . ALA A 1 183 ? 3.016 -1.390 7.752 1.00 98.44 183 ALA A CA 1
ATOM 1423 C C . ALA A 1 183 ? 3.398 -2.379 6.626 1.00 98.44 183 ALA A C 1
ATOM 1425 O O . ALA A 1 183 ? 4.395 -3.099 6.741 1.00 98.44 183 ALA A O 1
ATOM 1426 N N . PRO A 1 184 ? 2.600 -2.493 5.549 1.00 98.69 184 PRO A N 1
ATOM 1427 C CA . PRO A 1 184 ? 2.881 -3.425 4.462 1.00 98.69 184 PRO A CA 1
ATOM 1428 C C . PRO A 1 184 ? 4.096 -2.984 3.628 1.00 98.69 184 PRO A C 1
ATOM 1430 O O . PRO A 1 184 ? 4.107 -1.872 3.109 1.00 98.69 184 PRO A O 1
ATOM 1433 N N . ILE A 1 185 ? 5.122 -3.825 3.449 1.00 98.38 185 ILE A N 1
ATOM 1434 C CA . ILE A 1 185 ? 6.356 -3.406 2.731 1.00 98.38 185 ILE A CA 1
ATOM 1435 C C . ILE A 1 185 ? 6.872 -4.380 1.668 1.00 98.38 185 ILE A C 1
ATOM 1437 O O . ILE A 1 185 ? 7.882 -4.121 1.016 1.00 98.38 185 ILE A O 1
ATOM 1441 N N . GLY A 1 186 ? 6.174 -5.483 1.447 1.00 98.50 186 GLY A N 1
ATOM 1442 C CA . GLY A 1 186 ? 6.477 -6.446 0.399 1.00 98.50 186 GLY A CA 1
ATOM 1443 C C . GLY A 1 186 ? 5.211 -7.175 -0.015 1.00 98.50 186 GLY A C 1
ATOM 1444 O O . GLY A 1 186 ? 4.335 -7.440 0.808 1.00 98.50 186 GLY A O 1
ATOM 1445 N N . ALA A 1 187 ? 5.104 -7.478 -1.305 1.00 98.75 187 ALA A N 1
ATOM 1446 C CA . ALA A 1 187 ? 3.971 -8.200 -1.854 1.00 98.75 187 ALA A CA 1
ATOM 1447 C C . ALA A 1 187 ? 4.406 -9.113 -3.005 1.00 98.75 187 ALA A C 1
ATOM 1449 O O . ALA A 1 187 ? 5.282 -8.756 -3.790 1.00 98.75 187 ALA A O 1
ATOM 1450 N N . VAL A 1 188 ? 3.790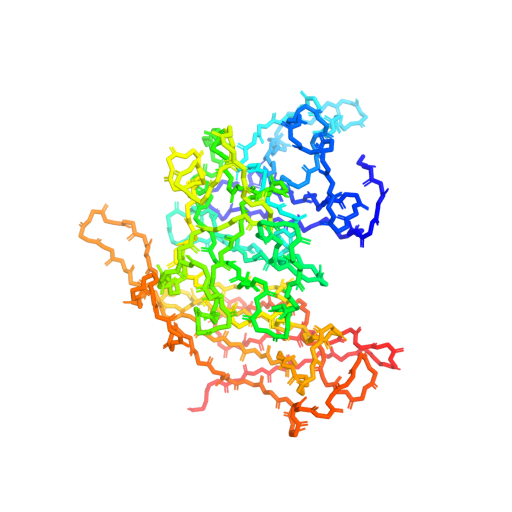 -10.291 -3.115 1.00 98.62 188 VAL A N 1
ATOM 1451 C CA . VAL A 1 188 ? 4.006 -11.212 -4.238 1.00 98.62 188 VAL A CA 1
ATOM 1452 C C . VAL A 1 188 ? 2.774 -12.087 -4.465 1.00 98.62 188 VAL A C 1
ATOM 1454 O O . VAL A 1 188 ? 2.177 -12.591 -3.514 1.00 98.62 188 VAL A O 1
ATOM 1457 N N . PHE A 1 189 ? 2.390 -12.279 -5.726 1.00 98.69 189 PHE A N 1
ATOM 1458 C CA . PHE A 1 189 ? 1.354 -13.244 -6.090 1.00 98.69 189 PHE A CA 1
ATOM 1459 C C . PHE A 1 189 ? 1.913 -14.671 -6.158 1.00 98.69 189 PHE A C 1
ATOM 1461 O O . PHE A 1 189 ? 3.079 -14.880 -6.504 1.00 98.69 189 PHE A O 1
ATOM 1468 N N . ASP A 1 190 ? 1.070 -15.662 -5.865 1.00 97.94 190 ASP A N 1
ATOM 1469 C CA . ASP A 1 190 ? 1.341 -17.045 -6.262 1.00 97.94 190 ASP A CA 1
ATOM 1470 C C . ASP A 1 190 ? 1.272 -17.230 -7.789 1.00 97.94 190 ASP A C 1
ATOM 1472 O O . ASP A 1 190 ? 0.858 -16.345 -8.538 1.00 97.94 190 ASP A O 1
ATOM 1476 N N . SER A 1 191 ? 1.682 -18.404 -8.276 1.00 96.94 191 SER A N 1
ATOM 1477 C CA . SER A 1 191 ? 1.721 -18.697 -9.718 1.00 96.94 191 SER A CA 1
ATOM 1478 C C . SER A 1 191 ? 0.350 -18.684 -10.395 1.00 96.94 191 SER A C 1
ATOM 1480 O O . SER A 1 191 ? 0.278 -18.542 -11.614 1.00 96.94 191 SER A O 1
ATOM 1482 N N . ALA A 1 192 ? -0.725 -18.863 -9.624 1.00 96.88 192 ALA A N 1
ATOM 1483 C CA . ALA A 1 192 ? -2.097 -18.849 -10.115 1.00 96.88 192 ALA A CA 1
ATOM 1484 C C . ALA A 1 192 ? -2.750 -17.460 -10.020 1.00 96.88 192 ALA A C 1
ATOM 1486 O O . ALA A 1 192 ? -3.881 -17.304 -10.477 1.00 96.88 192 ALA A O 1
ATOM 1487 N N . PHE A 1 193 ? -2.067 -16.476 -9.422 1.00 97.94 193 PHE A N 1
ATOM 1488 C CA . PHE A 1 193 ? -2.602 -15.150 -9.103 1.00 97.94 193 PHE A CA 1
ATOM 1489 C C . PHE A 1 193 ? -3.901 -15.201 -8.277 1.00 97.94 193 PHE A C 1
ATOM 1491 O O . PHE A 1 193 ? -4.740 -14.304 -8.344 1.00 97.94 193 PHE A O 1
ATOM 1498 N N . GLN A 1 194 ? -4.075 -16.271 -7.498 1.00 98.25 194 GLN A N 1
ATOM 1499 C CA . GLN A 1 194 ? -5.224 -16.485 -6.615 1.00 98.25 194 GLN A CA 1
ATOM 1500 C C . GLN A 1 194 ? -4.948 -15.990 -5.201 1.00 98.25 194 GLN A C 1
ATOM 1502 O O . GLN A 1 194 ? -5.871 -15.862 -4.402 1.00 98.25 194 GLN A O 1
ATOM 1507 N N . ASN A 1 195 ? -3.685 -15.730 -4.871 1.00 98.69 195 ASN A N 1
ATOM 1508 C CA . ASN A 1 195 ? -3.280 -15.294 -3.548 1.00 98.69 195 ASN A CA 1
ATOM 1509 C C . ASN A 1 195 ? -2.200 -14.225 -3.664 1.00 98.69 195 ASN A C 1
ATOM 1511 O O . ASN A 1 195 ? -1.149 -14.466 -4.259 1.00 98.69 195 ASN A O 1
ATOM 1515 N N . LEU A 1 196 ? -2.446 -13.068 -3.054 1.00 98.88 196 LEU A N 1
ATOM 1516 C CA . LEU A 1 196 ? -1.441 -12.036 -2.835 1.00 98.88 196 LEU A CA 1
ATOM 1517 C C . LEU A 1 196 ? -0.890 -12.187 -1.418 1.00 98.88 196 LEU A C 1
ATOM 1519 O O . LEU A 1 196 ? -1.608 -11.973 -0.442 1.00 98.88 196 LEU A O 1
ATOM 1523 N N . TYR A 1 197 ? 0.382 -12.551 -1.302 1.00 98.88 197 TYR A N 1
ATOM 1524 C CA . TYR A 1 197 ? 1.088 -12.592 -0.028 1.00 98.88 197 TYR A CA 1
ATOM 1525 C C . TYR A 1 197 ? 1.669 -11.217 0.262 1.00 98.88 197 TYR A C 1
ATOM 1527 O O . TYR A 1 197 ? 2.332 -10.648 -0.601 1.00 98.88 197 TYR A O 1
ATOM 1535 N N . VAL A 1 198 ? 1.444 -10.704 1.468 1.00 98.94 198 VAL A N 1
ATOM 1536 C CA . VAL A 1 198 ? 1.869 -9.372 1.903 1.00 98.94 198 VAL A CA 1
ATOM 1537 C C . VAL A 1 198 ? 2.643 -9.489 3.208 1.00 98.94 198 VAL A C 1
ATOM 1539 O O . VAL A 1 198 ? 2.207 -10.161 4.145 1.00 98.94 198 VAL A O 1
ATOM 1542 N N . THR A 1 199 ? 3.793 -8.832 3.285 1.00 98.88 199 THR A N 1
ATOM 1543 C CA . THR A 1 199 ? 4.559 -8.684 4.521 1.00 98.88 199 THR A CA 1
ATOM 1544 C C . THR A 1 199 ? 4.090 -7.455 5.280 1.00 98.88 199 THR A C 1
ATOM 1546 O O . THR A 1 199 ? 4.184 -6.342 4.777 1.00 98.88 199 THR A O 1
ATOM 1549 N N . LEU A 1 200 ? 3.579 -7.662 6.492 1.00 98.75 200 LEU A N 1
ATOM 1550 C CA . LEU A 1 200 ? 3.130 -6.623 7.416 1.00 98.75 200 LEU A CA 1
ATOM 1551 C C . LEU A 1 200 ? 4.223 -6.404 8.467 1.00 98.75 200 LEU A C 1
ATOM 1553 O O . LEU A 1 200 ? 4.350 -7.179 9.421 1.00 98.75 200 LEU A O 1
ATOM 1557 N N . HIS A 1 201 ? 5.043 -5.375 8.258 1.00 98.06 201 HIS A N 1
ATOM 1558 C CA . HIS A 1 201 ? 6.313 -5.132 8.954 1.00 98.06 201 HIS A CA 1
ATOM 1559 C C . HIS A 1 201 ? 6.178 -4.890 10.456 1.00 98.06 201 HIS A C 1
ATOM 1561 O O . HIS A 1 201 ? 7.114 -5.152 11.217 1.00 98.06 201 HIS A O 1
ATOM 1567 N N . GLY A 1 202 ? 5.010 -4.418 10.887 1.00 97.81 202 GLY A N 1
ATOM 1568 C CA . GLY A 1 202 ? 4.699 -4.198 12.291 1.00 97.81 202 GLY A CA 1
ATOM 1569 C C . GLY A 1 202 ? 4.613 -2.732 12.693 1.00 97.81 202 GLY A C 1
ATOM 1570 O O . GLY A 1 202 ? 5.424 -1.898 12.285 1.00 97.81 202 GLY A O 1
ATOM 1571 N N . SER A 1 203 ? 3.632 -2.448 13.544 1.00 97.81 203 SER A N 1
ATOM 1572 C CA . SER A 1 203 ? 3.317 -1.108 14.025 1.00 97.81 203 SER A CA 1
ATOM 1573 C C . SER A 1 203 ? 4.375 -0.566 14.974 1.00 97.81 203 SER A C 1
ATOM 1575 O O . SER A 1 203 ? 4.819 -1.267 15.886 1.00 97.81 203 SER A O 1
ATOM 1577 N N . TRP A 1 204 ? 4.659 0.727 14.852 1.00 96.44 204 TRP A N 1
ATOM 1578 C CA . TRP A 1 204 ? 5.261 1.519 15.927 1.00 96.44 204 TRP A CA 1
ATOM 1579 C C . TRP A 1 204 ? 4.236 2.453 16.593 1.00 96.44 204 TRP A C 1
ATOM 1581 O O . TRP A 1 204 ? 4.370 2.743 17.779 1.00 96.44 204 TRP A O 1
ATOM 1591 N N . ASN A 1 205 ? 3.200 2.874 15.856 1.00 97.19 205 ASN A N 1
ATOM 1592 C CA . ASN A 1 205 ? 2.209 3.859 16.287 1.00 97.19 205 ASN A CA 1
ATOM 1593 C C . ASN A 1 205 ? 0.856 3.239 16.681 1.00 97.19 205 ASN A C 1
ATOM 1595 O O . ASN A 1 205 ? -0.202 3.644 16.209 1.00 97.19 205 ASN A O 1
ATOM 1599 N N . ARG A 1 206 ? 0.888 2.171 17.484 1.00 98.19 206 ARG A N 1
ATOM 1600 C CA . ARG A 1 206 ? -0.324 1.471 17.930 1.00 98.19 206 ARG A CA 1
ATOM 1601 C C . ARG A 1 206 ? -0.098 0.729 19.242 1.00 98.19 206 ARG A C 1
ATOM 1603 O O . ARG A 1 206 ? 0.951 0.113 19.421 1.00 98.19 206 ARG A O 1
ATOM 1610 N N . SER A 1 207 ? -1.103 0.711 20.121 1.00 96.88 207 SER A N 1
ATOM 1611 C CA . SER A 1 207 ? -1.116 -0.112 21.335 1.00 96.88 207 SER A CA 1
ATOM 1612 C C . SER A 1 207 ? -2.456 -0.851 21.522 1.00 96.88 207 SER A C 1
ATOM 1614 O O . SER A 1 207 ? -3.506 -0.212 21.619 1.00 96.88 207 SER A O 1
ATOM 1616 N N . PRO A 1 208 ? -2.467 -2.197 21.613 1.00 97.75 208 PRO A N 1
ATOM 1617 C CA . PRO A 1 208 ? -1.321 -3.099 21.455 1.00 97.75 208 PRO A CA 1
ATOM 1618 C C . PRO A 1 208 ? -0.772 -3.094 20.017 1.00 97.75 208 PRO A C 1
ATOM 1620 O O . PRO A 1 208 ? -1.455 -2.662 19.090 1.00 97.75 208 PRO A O 1
ATOM 1623 N N . ALA A 1 209 ? 0.443 -3.598 19.806 1.00 98.19 209 ALA A N 1
ATOM 1624 C CA . ALA A 1 209 ? 1.030 -3.663 18.467 1.00 98.19 209 ALA A CA 1
ATOM 1625 C C . ALA A 1 209 ? 0.265 -4.616 17.514 1.00 98.19 209 ALA A C 1
ATOM 1627 O O . ALA A 1 209 ? -0.435 -5.537 17.945 1.00 98.19 209 ALA A O 1
ATOM 1628 N N . THR A 1 210 ? 0.394 -4.389 16.204 1.00 98.31 210 THR A N 1
ATOM 1629 C CA . THR A 1 210 ? -0.130 -5.232 15.109 1.00 98.31 210 THR A CA 1
ATOM 1630 C C . THR A 1 210 ? 0.922 -5.394 14.003 1.00 98.31 210 THR A C 1
ATOM 1632 O O . THR A 1 210 ? 1.991 -4.797 14.076 1.00 98.31 210 THR A O 1
ATOM 1635 N N . GLY A 1 211 ? 0.644 -6.211 12.983 1.00 98.00 211 GLY A N 1
ATOM 1636 C CA . GLY A 1 211 ? 1.607 -6.603 11.947 1.00 98.00 211 GLY A CA 1
ATOM 1637 C C . GLY A 1 211 ? 2.542 -7.711 12.442 1.00 98.00 211 GLY A C 1
ATOM 1638 O O . GLY A 1 211 ? 2.062 -8.680 13.033 1.00 98.00 211 GLY A O 1
ATOM 1639 N N . PHE A 1 212 ? 3.849 -7.592 12.188 1.00 98.06 212 PHE A N 1
ATOM 1640 C CA . PHE A 1 212 ? 4.865 -8.610 12.512 1.00 98.06 212 PHE A CA 1
ATOM 1641 C C . PHE A 1 212 ? 4.516 -9.992 11.937 1.00 98.06 212 PHE A C 1
ATOM 1643 O O . PHE A 1 212 ? 4.626 -11.026 12.612 1.00 98.06 212 PHE A O 1
ATOM 1650 N N . LYS A 1 213 ? 4.006 -9.990 10.698 1.00 98.25 213 LYS A N 1
ATOM 1651 C CA . LYS A 1 213 ? 3.402 -11.163 10.066 1.00 98.25 213 LYS A CA 1
ATOM 1652 C C . LYS A 1 213 ? 3.412 -11.128 8.541 1.00 98.25 213 LYS A C 1
ATOM 1654 O O . LYS A 1 213 ? 3.483 -10.072 7.923 1.00 98.25 213 LYS A O 1
ATOM 1659 N N . VAL A 1 214 ? 3.282 -12.300 7.941 1.00 98.75 214 VAL A N 1
ATOM 1660 C CA . VAL A 1 214 ? 2.907 -12.482 6.541 1.00 98.75 214 VAL A CA 1
ATOM 1661 C C . VAL A 1 214 ? 1.425 -12.812 6.502 1.00 98.75 214 VAL A C 1
ATOM 1663 O O . VAL A 1 214 ? 0.971 -13.716 7.212 1.00 98.75 214 VAL A O 1
ATOM 1666 N N . SER A 1 215 ? 0.696 -12.108 5.649 1.00 98.75 215 SER A N 1
ATOM 1667 C CA . SER A 1 215 ? -0.730 -12.316 5.422 1.00 98.75 215 SER A CA 1
ATOM 1668 C C . SER A 1 215 ? -0.989 -12.653 3.959 1.00 98.75 215 SER A C 1
ATOM 1670 O O . SER A 1 215 ? -0.196 -12.319 3.082 1.00 98.75 215 SER A O 1
ATOM 1672 N N . VAL A 1 216 ? -2.101 -13.327 3.690 1.00 98.81 216 VAL A N 1
ATOM 1673 C CA . VAL A 1 216 ? -2.561 -13.660 2.344 1.00 98.81 216 VAL A CA 1
ATOM 1674 C C . VAL A 1 216 ? -3.927 -13.038 2.092 1.00 98.81 216 VAL A C 1
ATOM 1676 O O . VAL A 1 216 ? -4.852 -13.214 2.889 1.00 98.81 216 VAL A O 1
ATOM 1679 N N . VAL A 1 217 ? -4.043 -12.308 0.985 1.00 98.94 217 VAL A N 1
ATOM 1680 C CA . VAL A 1 217 ? -5.299 -11.790 0.439 1.00 98.94 217 VAL A CA 1
ATOM 1681 C C . VAL A 1 217 ? -5.728 -12.728 -0.693 1.00 98.94 217 VAL A C 1
ATOM 1683 O O . VAL A 1 217 ? -5.000 -12.837 -1.683 1.00 98.94 217 VAL A O 1
ATOM 1686 N N . PRO A 1 218 ? -6.875 -13.419 -0.586 1.00 98.81 218 PRO A N 1
ATOM 1687 C CA . PRO A 1 218 ? -7.409 -14.207 -1.690 1.00 98.81 218 PRO A CA 1
ATOM 1688 C C . PRO A 1 218 ? -7.891 -13.309 -2.834 1.00 98.81 218 PRO A C 1
ATOM 1690 O O . PRO A 1 218 ? -8.604 -12.329 -2.610 1.00 98.81 218 PRO A O 1
ATOM 1693 N N . PHE A 1 219 ? -7.550 -13.687 -4.059 1.00 98.88 219 PHE A N 1
ATOM 1694 C CA . PHE A 1 219 ? -7.925 -13.036 -5.309 1.00 98.88 219 PHE A CA 1
ATOM 1695 C C . PHE A 1 219 ? -8.709 -13.989 -6.210 1.00 98.88 219 PHE A C 1
ATOM 1697 O O . PHE A 1 219 ? -8.578 -15.212 -6.143 1.00 98.88 219 PHE A O 1
ATOM 1704 N N . THR A 1 220 ? -9.524 -13.414 -7.087 1.00 98.38 220 THR A N 1
ATOM 1705 C CA . THR A 1 220 ? -10.230 -14.137 -8.143 1.00 98.38 220 THR A CA 1
ATOM 1706 C C . THR A 1 220 ? -10.112 -13.396 -9.462 1.00 98.38 220 THR A C 1
ATOM 1708 O O . THR A 1 220 ? -10.028 -12.168 -9.497 1.00 98.38 220 THR A O 1
ATOM 1711 N N . GLN A 1 221 ? -10.174 -14.145 -10.560 1.00 97.75 221 GLN A N 1
ATOM 1712 C CA . GLN A 1 221 ? -10.381 -13.569 -11.877 1.00 97.75 221 GLN A CA 1
ATOM 1713 C C . GLN A 1 221 ? -11.882 -13.340 -12.104 1.00 97.75 221 GLN A C 1
ATOM 1715 O O . GLN A 1 221 ? -12.710 -14.216 -11.846 1.00 97.75 221 GLN A O 1
ATOM 1720 N N . LEU A 1 222 ? -12.238 -12.148 -12.564 1.00 96.44 222 LEU A N 1
ATOM 1721 C CA . LEU A 1 222 ? -13.593 -11.756 -12.924 1.00 96.44 222 LEU A CA 1
ATOM 1722 C C . LEU A 1 222 ? -13.946 -12.228 -14.338 1.00 96.44 222 LEU A C 1
ATOM 1724 O O . LEU A 1 222 ? -13.076 -12.544 -15.145 1.00 96.44 222 LEU A O 1
ATOM 1728 N N . ALA A 1 223 ? -15.239 -12.209 -14.676 1.00 96.00 223 ALA A N 1
ATOM 1729 C CA . ALA A 1 223 ? -15.735 -12.677 -15.975 1.00 96.00 223 ALA A CA 1
ATOM 1730 C C . ALA A 1 223 ? -15.111 -11.950 -17.186 1.00 96.00 223 ALA A C 1
ATOM 1732 O O . ALA A 1 223 ? -14.987 -12.538 -18.256 1.00 96.00 223 ALA A O 1
ATOM 1733 N N . TYR A 1 224 ? -14.704 -10.688 -17.020 1.00 93.69 224 TYR A N 1
ATOM 1734 C CA . TYR A 1 224 ? -14.025 -9.899 -18.055 1.00 93.69 224 TYR A CA 1
ATOM 1735 C C . TYR A 1 224 ? -12.490 -10.040 -18.035 1.00 93.69 224 TYR A C 1
ATOM 1737 O O . TYR A 1 224 ? -11.799 -9.320 -18.749 1.00 93.69 224 TYR A O 1
ATOM 1745 N N . GLY A 1 225 ? -11.947 -10.941 -17.212 1.00 94.44 225 GLY A N 1
ATOM 1746 C CA . GLY A 1 225 ? -10.525 -11.281 -17.157 1.00 94.44 225 GLY A CA 1
ATOM 1747 C C . GLY A 1 225 ? -9.693 -10.501 -16.136 1.00 94.44 225 GLY A C 1
ATOM 1748 O O . GLY A 1 225 ? -8.570 -10.918 -15.871 1.00 94.44 225 GLY A O 1
ATOM 1749 N N . GLY A 1 226 ? -10.209 -9.416 -15.543 1.00 96.19 226 GLY A N 1
ATOM 1750 C CA . GLY A 1 226 ? -9.519 -8.660 -14.485 1.00 96.19 226 GLY A CA 1
ATOM 1751 C C . GLY A 1 226 ? -9.404 -9.436 -13.171 1.00 96.19 226 GLY A C 1
ATOM 1752 O O . GLY A 1 226 ? -10.236 -10.298 -12.908 1.00 96.19 226 GLY A O 1
ATOM 1753 N N . TYR A 1 227 ? -8.405 -9.129 -12.347 1.00 98.31 227 TYR A N 1
ATOM 1754 C CA . TYR A 1 227 ? -8.257 -9.702 -11.005 1.00 98.31 227 TYR A CA 1
ATOM 1755 C C . TYR A 1 227 ? -8.842 -8.754 -9.953 1.00 98.31 227 TYR A C 1
ATOM 1757 O O . TYR A 1 227 ? -8.766 -7.542 -10.113 1.00 98.31 227 TYR A O 1
ATOM 1765 N N . GLU A 1 228 ? -9.429 -9.293 -8.888 1.00 98.50 228 GLU A N 1
ATOM 1766 C CA . GLU A 1 228 ? -9.881 -8.530 -7.715 1.00 98.50 228 GLU A CA 1
ATOM 1767 C C . GLU A 1 228 ? -9.735 -9.370 -6.439 1.00 98.50 228 GLU A C 1
ATOM 1769 O O . GLU A 1 228 ? -9.784 -10.607 -6.519 1.00 98.50 228 GLU A O 1
ATOM 1774 N N . PRO A 1 229 ? -9.623 -8.735 -5.256 1.00 98.69 229 PRO A N 1
ATOM 1775 C CA . PRO A 1 229 ? -9.814 -9.424 -3.988 1.00 98.69 229 PRO A CA 1
ATOM 1776 C C . PRO A 1 229 ? -11.167 -10.143 -3.954 1.00 98.69 229 PRO A C 1
ATOM 1778 O O . PRO A 1 229 ? -12.183 -9.623 -4.412 1.00 98.69 229 PRO A O 1
ATOM 1781 N N . VAL A 1 230 ? -11.199 -11.343 -3.374 1.00 98.69 230 VAL A N 1
ATOM 1782 C CA . VAL A 1 230 ? -12.453 -12.099 -3.189 1.00 98.69 230 VAL A CA 1
ATOM 1783 C C . VAL A 1 230 ? -13.387 -11.385 -2.208 1.00 98.69 230 VAL A C 1
ATOM 1785 O O . VAL A 1 230 ? -14.609 -11.457 -2.331 1.00 98.69 230 VAL A O 1
ATOM 1788 N N . ALA A 1 231 ? -12.815 -10.724 -1.204 1.00 98.56 231 ALA A N 1
ATOM 1789 C CA . ALA A 1 231 ? -13.573 -10.012 -0.191 1.00 98.56 231 ALA A CA 1
ATOM 1790 C C . ALA A 1 231 ? -14.105 -8.670 -0.711 1.00 98.56 231 ALA A C 1
ATOM 1792 O O . ALA A 1 231 ? -13.465 -7.998 -1.514 1.00 98.56 231 ALA A O 1
ATOM 1793 N N . ALA A 1 232 ? -15.265 -8.260 -0.195 1.00 98.25 232 ALA A N 1
ATOM 1794 C CA . ALA A 1 232 ? -15.808 -6.933 -0.453 1.00 98.25 232 ALA A CA 1
ATOM 1795 C C . ALA A 1 232 ? -14.904 -5.833 0.131 1.00 98.25 232 ALA A C 1
ATOM 1797 O O . ALA A 1 232 ? -14.209 -6.045 1.129 1.00 98.25 232 ALA A O 1
ATOM 1798 N N . THR A 1 233 ? -14.978 -4.637 -0.453 1.00 97.44 233 THR A N 1
ATOM 1799 C CA . THR A 1 233 ? -14.166 -3.475 -0.057 1.00 97.44 233 THR A CA 1
ATOM 1800 C C . THR A 1 233 ? -14.413 -3.026 1.391 1.00 97.44 233 THR A C 1
ATOM 1802 O O . THR A 1 233 ? -13.556 -2.374 1.974 1.00 97.44 233 THR A O 1
ATOM 1805 N N . ASP A 1 234 ? -15.562 -3.373 1.986 1.00 98.19 234 ASP A N 1
ATOM 1806 C CA . ASP A 1 234 ? -15.924 -3.070 3.379 1.00 98.19 234 ASP A CA 1
ATOM 1807 C C . ASP A 1 234 ? -15.624 -4.215 4.371 1.00 98.19 234 ASP A C 1
ATOM 1809 O O . ASP A 1 234 ? -16.093 -4.205 5.513 1.00 98.19 234 ASP A O 1
ATOM 1813 N N . SER A 1 235 ? -14.821 -5.203 3.962 1.00 98.12 235 SER A N 1
ATOM 1814 C CA . SER A 1 235 ? -14.448 -6.351 4.792 1.00 98.12 235 SER A CA 1
ATOM 1815 C C . SER A 1 235 ? -13.280 -6.058 5.739 1.00 98.12 235 SER A C 1
ATOM 1817 O O . SER A 1 235 ? -12.240 -5.553 5.325 1.00 98.12 235 SER A O 1
ATOM 1819 N N . LYS A 1 236 ? -13.403 -6.496 7.001 1.00 98.12 236 LYS A N 1
ATOM 1820 C CA . LYS A 1 236 ? -12.279 -6.585 7.962 1.00 98.12 236 LYS A CA 1
ATOM 1821 C C . LYS A 1 236 ? -11.551 -7.928 7.945 1.00 98.12 236 LYS A C 1
ATOM 1823 O O . LYS A 1 236 ? -10.545 -8.099 8.622 1.00 98.12 236 LYS A O 1
ATOM 1828 N N . THR A 1 237 ? -12.085 -8.904 7.222 1.00 97.94 237 THR A N 1
ATOM 1829 C CA . THR A 1 237 ? -11.605 -10.292 7.214 1.00 97.94 237 THR A CA 1
ATOM 1830 C C . THR A 1 237 ? -11.266 -10.735 5.795 1.00 97.94 237 THR A C 1
ATOM 1832 O O . THR A 1 237 ? -11.460 -11.893 5.437 1.00 97.94 237 THR A O 1
ATOM 1835 N N . GLY A 1 238 ? -10.828 -9.797 4.949 1.00 97.94 238 GLY A N 1
ATOM 1836 C CA . GLY A 1 238 ? -10.468 -10.073 3.557 1.00 97.94 238 GLY A CA 1
ATOM 1837 C C . GLY A 1 238 ? -9.087 -10.698 3.369 1.00 97.94 238 GLY A C 1
ATOM 1838 O O . GLY A 1 238 ? -8.691 -10.964 2.241 1.00 97.94 238 GLY A O 1
ATOM 1839 N N . TYR A 1 239 ? -8.362 -10.935 4.459 1.00 98.62 239 TYR A N 1
ATOM 1840 C CA . TYR A 1 239 ? -7.043 -11.549 4.470 1.00 98.62 239 TYR A CA 1
ATOM 1841 C C . TYR A 1 239 ? -6.878 -12.437 5.704 1.00 98.62 239 TYR A C 1
ATOM 1843 O O . TYR A 1 239 ? -7.628 -12.321 6.676 1.00 98.62 239 TYR A O 1
ATOM 1851 N N . THR A 1 240 ? -5.896 -13.334 5.660 1.00 98.44 240 THR A N 1
ATOM 1852 C CA . THR A 1 240 ? -5.570 -14.242 6.771 1.00 98.44 240 THR A CA 1
ATOM 1853 C C . THR A 1 240 ? -4.069 -14.301 7.010 1.00 98.44 240 THR A C 1
ATOM 1855 O O . THR A 1 240 ? -3.284 -14.136 6.081 1.00 98.44 240 THR A O 1
ATOM 1858 N N . ASP A 1 241 ? -3.664 -14.525 8.255 1.00 98.12 241 ASP A N 1
ATOM 1859 C CA . ASP A 1 241 ? -2.255 -14.610 8.638 1.00 98.12 241 ASP A CA 1
ATOM 1860 C C . ASP A 1 241 ? -1.703 -16.014 8.373 1.00 98.12 241 ASP A C 1
ATOM 1862 O O . ASP A 1 241 ? -2.359 -17.009 8.682 1.00 98.12 241 ASP A O 1
ATOM 1866 N N . VAL A 1 242 ? -0.490 -16.102 7.820 1.00 97.06 242 VAL A N 1
ATOM 1867 C CA . VAL A 1 242 ? 0.155 -17.385 7.471 1.00 97.06 242 VAL A CA 1
ATOM 1868 C C . VAL A 1 242 ? 1.475 -17.628 8.200 1.00 97.06 242 VAL A C 1
ATOM 1870 O O . VAL A 1 242 ? 1.878 -18.775 8.366 1.00 97.06 242 VAL A O 1
ATOM 1873 N N . PHE A 1 243 ? 2.147 -16.572 8.661 1.00 97.50 243 PHE A N 1
ATOM 1874 C CA . PHE A 1 243 ? 3.373 -16.666 9.457 1.00 97.50 243 PHE A CA 1
ATOM 1875 C C . PHE A 1 243 ? 3.506 -15.421 10.334 1.00 97.50 243 PHE A C 1
ATOM 1877 O O . PHE A 1 243 ? 3.459 -14.317 9.805 1.00 97.50 243 PHE A O 1
ATOM 1884 N N . TRP A 1 244 ? 3.620 -15.560 11.657 1.00 97.12 244 TRP A N 1
ATOM 1885 C CA . TRP A 1 244 ? 3.604 -14.415 12.577 1.00 97.12 244 TRP A CA 1
ATOM 1886 C C . TRP A 1 244 ? 4.392 -14.674 13.862 1.00 97.12 244 TRP A C 1
ATOM 1888 O O . TRP A 1 244 ? 4.572 -15.818 14.284 1.00 97.12 244 TRP A O 1
ATOM 1898 N N . SER A 1 245 ? 4.827 -13.590 14.508 1.00 93.81 245 SER A N 1
ATOM 1899 C CA . SER A 1 245 ? 5.460 -13.643 15.831 1.00 93.81 245 SER A CA 1
ATOM 1900 C C . SER A 1 245 ? 4.460 -14.050 16.915 1.00 93.81 245 SER A C 1
ATOM 1902 O O . SER A 1 245 ? 3.312 -13.605 16.919 1.00 93.81 245 SER A O 1
ATOM 1904 N N . THR A 1 246 ? 4.880 -14.842 17.900 1.00 93.88 246 THR A N 1
ATOM 1905 C CA . THR A 1 246 ? 4.043 -15.087 19.083 1.00 93.88 246 THR A CA 1
ATOM 1906 C C . THR A 1 246 ? 3.848 -13.796 19.877 1.00 93.88 246 THR A C 1
ATOM 1908 O O . THR A 1 246 ? 4.799 -13.044 20.061 1.00 93.88 246 THR A O 1
ATOM 1911 N N . ASN A 1 247 ? 2.647 -13.578 20.419 1.00 94.69 247 ASN A N 1
ATOM 1912 C CA . ASN A 1 247 ? 2.355 -12.440 21.298 1.00 94.69 247 ASN A CA 1
ATOM 1913 C C . ASN A 1 247 ? 2.557 -11.058 20.631 1.00 94.69 247 ASN A C 1
ATOM 1915 O O . ASN A 1 247 ? 3.116 -10.140 21.230 1.00 94.69 247 ASN A O 1
ATOM 1919 N N . VAL A 1 248 ? 2.055 -10.908 19.394 1.00 96.69 248 VAL A N 1
ATOM 1920 C CA . VAL A 1 248 ? 2.193 -9.704 18.541 1.00 96.69 248 VAL A CA 1
ATOM 1921 C C . VAL A 1 248 ? 1.941 -8.388 19.278 1.00 96.69 248 VAL A C 1
ATOM 1923 O O . VAL A 1 248 ? 2.653 -7.419 19.047 1.00 96.69 248 VAL A O 1
ATOM 1926 N N . GLY A 1 249 ? 0.980 -8.347 20.205 1.00 97.31 249 GLY A N 1
ATOM 1927 C CA . GLY A 1 249 ? 0.644 -7.128 20.944 1.00 97.31 249 GLY A CA 1
ATOM 1928 C C . GLY A 1 249 ? 1.782 -6.533 21.785 1.00 97.31 249 GLY A C 1
ATOM 1929 O O . GLY A 1 249 ? 1.697 -5.363 22.150 1.00 97.31 249 GLY A O 1
ATOM 1930 N N . SER A 1 250 ? 2.831 -7.309 22.077 1.00 96.94 250 SER A N 1
ATOM 1931 C CA . SER A 1 250 ? 4.038 -6.879 22.799 1.00 96.94 250 SER A CA 1
ATOM 1932 C C . SER A 1 250 ? 5.266 -6.705 21.896 1.00 96.94 250 SER A C 1
ATOM 1934 O O . SER A 1 250 ? 6.359 -6.439 22.400 1.00 96.94 250 SER A O 1
ATOM 1936 N N . CYS A 1 251 ? 5.115 -6.877 20.580 1.00 96.56 251 CYS A N 1
ATOM 1937 C CA . CYS A 1 251 ? 6.209 -6.710 19.633 1.00 96.56 251 CYS A CA 1
ATOM 1938 C C . CYS A 1 251 ? 6.644 -5.250 19.514 1.00 96.56 251 CYS A C 1
ATOM 1940 O O . CYS A 1 251 ? 5.836 -4.325 19.574 1.00 96.56 251 CYS A O 1
ATOM 1942 N N . THR A 1 252 ? 7.939 -5.058 19.291 1.00 93.69 252 THR A N 1
ATOM 1943 C CA . THR A 1 252 ? 8.539 -3.776 18.926 1.00 93.69 252 THR A CA 1
ATOM 1944 C C . THR A 1 252 ? 9.388 -3.948 17.672 1.00 93.69 252 THR A C 1
ATOM 1946 O O . THR A 1 252 ? 9.606 -5.061 17.189 1.00 93.69 252 THR A O 1
ATOM 1949 N N . GLY A 1 253 ? 9.952 -2.837 17.191 1.00 88.50 253 GLY A N 1
ATOM 1950 C CA . GLY A 1 253 ? 10.899 -2.823 16.081 1.00 88.50 253 GLY A CA 1
ATOM 1951 C C . GLY A 1 253 ? 12.139 -3.726 16.238 1.00 88.50 253 GLY A C 1
ATOM 1952 O O . GLY A 1 253 ? 12.841 -3.951 15.251 1.00 88.50 253 GLY A O 1
ATOM 1953 N N . SER A 1 254 ? 12.407 -4.225 17.449 1.00 90.75 254 SER A N 1
ATOM 1954 C CA . SER A 1 254 ? 13.631 -4.939 17.822 1.00 90.75 254 SER A CA 1
ATOM 1955 C C . SER A 1 254 ? 13.414 -6.286 18.519 1.00 90.75 254 SER A C 1
ATOM 1957 O O . SER A 1 254 ? 14.389 -6.995 18.746 1.00 90.75 254 SER A O 1
ATOM 1959 N N . THR A 1 255 ? 12.182 -6.642 18.901 1.00 92.81 255 THR A N 1
ATOM 1960 C CA . THR A 1 255 ? 11.910 -7.839 19.728 1.00 92.81 255 THR A CA 1
ATOM 1961 C C . THR A 1 255 ? 11.201 -8.969 18.989 1.00 92.81 255 THR A C 1
ATOM 1963 O O . THR A 1 255 ? 11.023 -10.044 19.558 1.00 92.81 255 THR A O 1
ATOM 1966 N N . CYS A 1 256 ? 10.780 -8.735 17.747 1.00 95.19 256 CYS A N 1
ATOM 1967 C CA . CYS A 1 256 ? 10.009 -9.679 16.949 1.00 95.19 256 CYS A CA 1
ATOM 1968 C C . CYS A 1 256 ? 10.545 -9.779 15.519 1.00 95.19 256 CYS A C 1
ATOM 1970 O O . CYS A 1 256 ? 11.280 -8.912 15.042 1.00 95.19 256 CYS A O 1
ATOM 1972 N N . PHE A 1 257 ? 10.109 -10.827 14.822 1.00 94.88 257 PHE A N 1
ATOM 1973 C CA . PHE A 1 257 ? 10.250 -10.951 13.376 1.00 94.88 257 PHE A CA 1
ATOM 1974 C C . PHE A 1 257 ? 9.566 -9.769 12.673 1.00 94.88 257 PHE A C 1
ATOM 1976 O O . PHE A 1 257 ? 8.390 -9.501 12.932 1.00 94.88 257 PHE A O 1
ATOM 1983 N N . ARG A 1 258 ? 10.286 -9.080 11.777 1.00 96.94 258 ARG A N 1
ATOM 1984 C CA . ARG A 1 258 ? 9.801 -7.899 11.044 1.00 96.94 258 ARG A CA 1
ATOM 1985 C C . ARG A 1 258 ? 9.851 -8.142 9.541 1.00 96.94 258 ARG A C 1
ATOM 1987 O O . ARG A 1 258 ? 10.855 -7.823 8.911 1.00 96.94 258 ARG A O 1
ATOM 1994 N N . PRO A 1 259 ? 8.797 -8.737 8.965 1.00 97.94 259 PRO A N 1
ATOM 1995 C CA . PRO A 1 259 ? 8.823 -9.208 7.589 1.00 97.94 259 PRO A CA 1
ATOM 1996 C C . PRO A 1 259 ? 8.990 -8.056 6.601 1.00 97.94 259 PRO A C 1
ATOM 1998 O O . PRO A 1 259 ? 8.206 -7.110 6.627 1.00 97.94 259 PRO A O 1
ATOM 2001 N N . SER A 1 260 ? 9.959 -8.181 5.696 1.00 97.38 260 SER A N 1
ATOM 2002 C CA . SER A 1 260 ? 10.255 -7.195 4.659 1.00 97.38 260 SER A CA 1
ATOM 2003 C C . SER A 1 260 ? 10.117 -7.760 3.250 1.00 97.38 260 SER A C 1
ATOM 2005 O O . SER A 1 260 ? 8.999 -7.977 2.785 1.00 97.38 260 SER A O 1
ATOM 2007 N N . GLY A 1 261 ? 11.224 -7.992 2.545 1.00 97.81 261 GLY A N 1
ATOM 2008 C CA . GLY A 1 261 ? 11.202 -8.547 1.193 1.00 97.81 261 GLY A CA 1
ATOM 2009 C C . GLY A 1 261 ? 10.562 -9.937 1.161 1.00 97.81 261 GLY A C 1
ATOM 2010 O O . GLY A 1 261 ? 10.815 -10.761 2.039 1.00 97.81 261 GLY A O 1
ATOM 2011 N N . ILE A 1 262 ? 9.753 -10.207 0.137 1.00 98.62 262 ILE A N 1
ATOM 2012 C CA . ILE A 1 262 ? 9.044 -11.477 -0.045 1.00 98.62 262 ILE A CA 1
ATOM 2013 C C . ILE A 1 262 ? 9.118 -11.928 -1.500 1.00 98.62 262 ILE A C 1
ATOM 2015 O O . ILE A 1 262 ? 8.938 -11.122 -2.411 1.00 98.62 262 ILE A O 1
ATOM 2019 N N . VAL A 1 263 ? 9.414 -13.208 -1.733 1.00 98.25 263 VAL A N 1
ATOM 2020 C CA . VAL A 1 263 ? 9.538 -13.746 -3.093 1.00 98.25 263 VAL A CA 1
ATOM 2021 C C . VAL A 1 263 ? 9.313 -15.255 -3.132 1.00 98.25 263 VAL A C 1
ATOM 2023 O O . VAL A 1 263 ? 9.753 -15.986 -2.245 1.00 98.25 263 VAL A O 1
ATOM 2026 N N . PHE A 1 264 ? 8.657 -15.742 -4.182 1.00 98.25 264 PHE A N 1
ATOM 2027 C CA . PHE A 1 264 ? 8.629 -17.170 -4.482 1.00 98.25 264 PHE A CA 1
ATOM 2028 C C . PHE A 1 264 ? 9.913 -17.613 -5.183 1.00 98.25 264 PHE A C 1
ATOM 2030 O O . PHE A 1 264 ? 10.497 -16.888 -5.988 1.00 98.25 264 PHE A O 1
ATOM 2037 N N . ASP A 1 265 ? 10.340 -18.846 -4.926 1.00 97.31 265 ASP A N 1
ATOM 2038 C CA . ASP A 1 265 ? 11.336 -19.481 -5.779 1.00 97.31 265 ASP A CA 1
ATOM 2039 C C . ASP A 1 265 ? 10.804 -19.692 -7.207 1.00 97.31 265 ASP A C 1
ATOM 2041 O O . ASP A 1 265 ? 9.604 -19.633 -7.464 1.00 97.31 265 ASP A O 1
ATOM 2045 N N . LYS A 1 266 ? 11.695 -19.987 -8.161 1.00 95.56 266 LYS A N 1
ATOM 2046 C CA . LYS A 1 266 ? 11.310 -20.158 -9.576 1.00 95.56 266 LYS A CA 1
ATOM 2047 C C . LYS A 1 266 ? 10.227 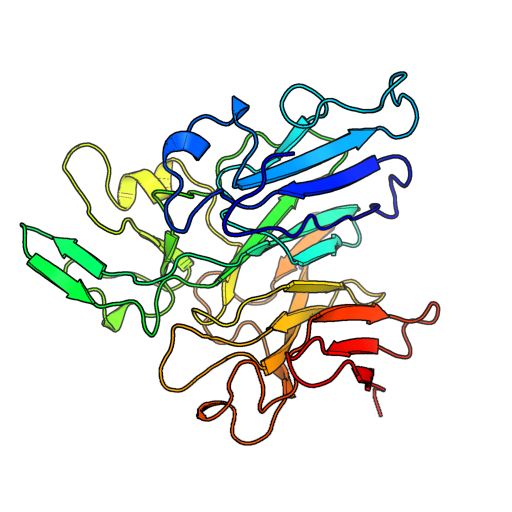-21.228 -9.790 1.00 95.56 266 LYS A C 1
ATOM 2049 O O . LYS A 1 266 ? 9.483 -21.156 -10.763 1.00 95.56 266 LYS A O 1
ATOM 2054 N N . GLY A 1 267 ? 10.177 -22.236 -8.919 1.00 96.62 267 GLY A N 1
ATOM 2055 C CA . GLY A 1 267 ? 9.182 -23.305 -8.968 1.00 96.62 267 GLY A CA 1
ATOM 2056 C C . GLY A 1 267 ? 7.858 -22.977 -8.277 1.00 96.62 267 GLY A C 1
ATOM 2057 O O . GLY A 1 267 ? 6.972 -23.824 -8.312 1.00 96.62 267 GLY A O 1
ATOM 2058 N N . PHE A 1 268 ? 7.720 -21.808 -7.637 1.00 96.38 268 PHE A N 1
ATOM 2059 C CA . PHE A 1 268 ? 6.571 -21.437 -6.799 1.00 96.38 268 PHE A CA 1
ATOM 2060 C C . PHE A 1 268 ? 6.238 -22.483 -5.720 1.00 96.38 268 PHE A C 1
ATOM 2062 O O . PHE A 1 268 ? 5.088 -22.690 -5.345 1.00 96.38 268 PHE A O 1
ATOM 2069 N N . SER A 1 269 ? 7.271 -23.159 -5.219 1.00 95.81 269 SER A N 1
ATOM 2070 C CA . SER A 1 269 ? 7.179 -24.221 -4.212 1.00 95.81 269 SER A CA 1
ATOM 2071 C C . SER A 1 269 ? 7.583 -23.746 -2.818 1.00 95.81 269 SER A C 1
ATOM 2073 O O . SER A 1 269 ? 7.210 -24.353 -1.814 1.00 95.81 269 SER A O 1
ATOM 2075 N N . ARG A 1 270 ? 8.367 -22.664 -2.755 1.00 97.50 270 ARG A N 1
ATOM 2076 C CA . ARG A 1 270 ? 8.942 -22.112 -1.528 1.00 97.50 270 ARG A CA 1
ATOM 2077 C C . ARG A 1 270 ? 8.791 -20.601 -1.542 1.00 97.50 270 ARG A C 1
ATOM 2079 O O . ARG A 1 270 ? 9.142 -19.963 -2.534 1.00 97.50 270 ARG A O 1
ATOM 2086 N N . LEU A 1 271 ? 8.302 -20.047 -0.441 1.00 98.50 271 LEU A N 1
ATOM 2087 C CA . LEU A 1 271 ? 8.169 -18.610 -0.235 1.00 98.50 271 LEU A CA 1
ATOM 2088 C C . LEU A 1 271 ? 9.283 -18.143 0.702 1.00 98.50 271 LEU A C 1
ATOM 2090 O O . LEU A 1 271 ? 9.387 -18.624 1.827 1.00 98.50 271 LEU A O 1
ATOM 2094 N N . PHE A 1 272 ? 10.126 -17.232 0.236 1.00 98.56 272 PHE A N 1
ATOM 2095 C CA . PHE A 1 272 ? 11.193 -16.632 1.025 1.00 98.56 272 PHE A CA 1
ATOM 2096 C C . PHE A 1 272 ? 10.740 -15.288 1.581 1.00 98.56 272 PHE A C 1
ATOM 2098 O O . PHE A 1 272 ? 10.165 -14.485 0.846 1.00 98.56 272 PHE A O 1
ATOM 2105 N N . VAL A 1 273 ? 11.004 -15.048 2.864 1.00 98.56 273 VAL A N 1
ATOM 2106 C CA . VAL A 1 273 ? 10.614 -13.822 3.569 1.00 98.56 273 VAL A CA 1
ATOM 2107 C C . VAL A 1 273 ? 11.803 -13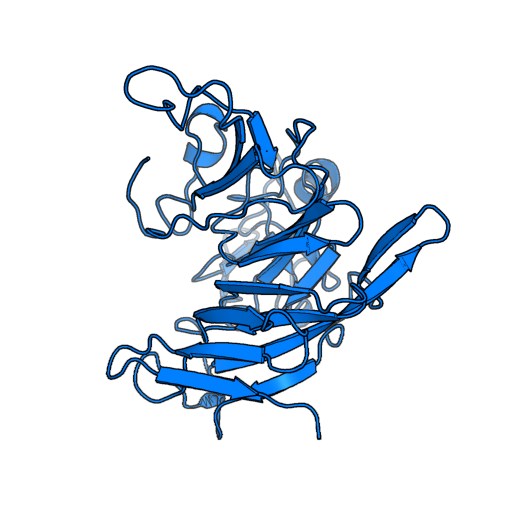.316 4.374 1.00 98.56 273 VAL A C 1
ATOM 2109 O O . VAL A 1 273 ? 12.318 -14.030 5.232 1.00 98.56 273 VAL A O 1
ATOM 2112 N N . ALA A 1 274 ? 12.258 -12.102 4.088 1.00 98.06 274 ALA A N 1
ATOM 2113 C CA . ALA A 1 274 ? 13.318 -11.448 4.844 1.00 98.06 274 ALA A CA 1
ATOM 2114 C C . ALA A 1 274 ? 12.768 -10.803 6.127 1.00 98.06 274 ALA A C 1
ATOM 2116 O O . ALA A 1 274 ? 11.592 -10.449 6.192 1.00 98.06 274 ALA A O 1
ATOM 2117 N N . SER A 1 275 ? 13.630 -10.636 7.128 1.00 97.31 275 SER A N 1
ATOM 2118 C CA . SER A 1 275 ? 13.380 -9.871 8.352 1.00 97.31 275 SER A CA 1
ATOM 2119 C C . SER A 1 275 ? 14.513 -8.874 8.540 1.00 97.31 275 SER A C 1
ATOM 2121 O O . SER A 1 275 ? 15.671 -9.282 8.592 1.00 97.31 275 SER A O 1
ATOM 2123 N N . ASP A 1 276 ? 14.195 -7.586 8.614 1.00 94.50 276 ASP A N 1
ATOM 2124 C CA . ASP A 1 276 ? 15.153 -6.483 8.790 1.00 94.50 276 ASP A CA 1
ATOM 2125 C C . ASP A 1 276 ? 14.943 -5.774 10.137 1.00 94.50 276 ASP A C 1
ATOM 2127 O O . ASP A 1 276 ? 14.994 -4.545 10.236 1.00 94.50 276 ASP A O 1
ATOM 2131 N N . ASN A 1 277 ? 14.673 -6.547 11.195 1.00 89.81 277 ASN A N 1
ATOM 2132 C CA . ASN A 1 277 ? 14.571 -5.973 12.531 1.00 89.81 277 ASN A CA 1
ATOM 2133 C C . ASN A 1 277 ? 15.891 -5.268 12.919 1.00 89.81 277 ASN A C 1
ATOM 2135 O O . ASN A 1 277 ? 16.954 -5.486 12.339 1.00 89.81 277 ASN A O 1
ATOM 2139 N N . THR A 1 278 ? 15.847 -4.377 13.908 1.00 84.81 278 THR A N 1
ATOM 2140 C CA . THR A 1 278 ? 17.013 -3.525 14.204 1.00 84.81 278 THR A CA 1
ATOM 2141 C C . THR A 1 278 ? 18.175 -4.252 14.893 1.00 84.81 278 THR A C 1
ATOM 2143 O O . THR A 1 278 ? 19.187 -3.618 15.185 1.00 84.81 278 THR A O 1
ATOM 2146 N N . VAL A 1 279 ? 18.019 -5.533 15.236 1.00 89.56 279 VAL A N 1
ATOM 2147 C CA . VAL A 1 279 ? 18.982 -6.331 16.013 1.00 89.56 279 VAL A CA 1
ATOM 2148 C C . VAL A 1 279 ? 19.630 -7.426 15.158 1.00 89.56 279 VAL A C 1
ATOM 2150 O O . VAL A 1 279 ? 20.792 -7.757 15.385 1.00 89.56 279 VAL A O 1
ATOM 2153 N N . GLU A 1 280 ? 18.928 -7.952 14.155 1.00 82.31 280 GLU A N 1
ATOM 2154 C CA . GLU A 1 280 ? 19.375 -9.039 13.284 1.00 82.31 280 GLU A CA 1
ATOM 2155 C C . GLU A 1 280 ? 18.746 -8.974 11.882 1.00 82.31 280 GLU A C 1
ATOM 2157 O O . GLU A 1 280 ? 17.726 -8.327 11.655 1.00 82.31 280 GLU A O 1
ATOM 2162 N N . GLY A 1 281 ? 19.377 -9.670 10.930 1.00 89.44 281 GLY A N 1
ATOM 2163 C CA . GLY A 1 281 ? 18.884 -9.836 9.564 1.00 89.44 281 GLY A CA 1
ATOM 2164 C C . GLY A 1 281 ? 18.675 -11.313 9.252 1.00 89.44 281 GLY A C 1
ATOM 2165 O O . GLY A 1 281 ? 19.648 -12.063 9.156 1.00 89.44 281 GLY A O 1
ATOM 2166 N N . GLU A 1 282 ? 17.424 -11.728 9.083 1.00 95.06 282 GLU A N 1
ATOM 2167 C CA . GLU A 1 282 ? 17.060 -13.133 8.878 1.00 95.06 282 GLU A CA 1
ATOM 2168 C C . GLU A 1 282 ? 16.409 -13.355 7.508 1.00 95.06 282 GLU A C 1
ATOM 2170 O O . GLU A 1 282 ? 15.835 -12.445 6.905 1.00 95.06 282 GLU A O 1
ATOM 2175 N N . LEU A 1 283 ? 16.464 -14.600 7.030 1.00 97.12 283 LEU A N 1
ATOM 2176 C CA . LEU A 1 283 ? 15.741 -15.054 5.847 1.00 97.12 283 LEU A CA 1
ATOM 2177 C C . LEU A 1 283 ? 15.016 -16.361 6.170 1.00 97.12 283 LEU A C 1
ATOM 2179 O O . LEU A 1 283 ? 15.644 -17.389 6.425 1.00 97.12 283 LEU A O 1
ATOM 2183 N N . PHE A 1 284 ? 13.691 -16.322 6.118 1.00 97.69 284 PHE A N 1
ATOM 2184 C CA . PHE A 1 284 ? 12.819 -17.464 6.352 1.00 97.69 284 PHE A CA 1
ATOM 2185 C C . PHE A 1 284 ? 12.420 -18.112 5.031 1.00 97.69 284 PHE A C 1
ATOM 2187 O O . PHE A 1 284 ? 12.240 -17.433 4.021 1.00 97.69 284 PHE A O 1
ATOM 2194 N N . MET A 1 285 ? 12.241 -19.430 5.053 1.00 97.88 285 MET A N 1
ATOM 2195 C CA . MET A 1 285 ? 11.689 -20.206 3.946 1.00 97.88 285 MET A CA 1
ATOM 2196 C C . MET A 1 285 ? 10.423 -20.909 4.431 1.00 97.88 285 MET A C 1
ATOM 2198 O O . MET A 1 285 ? 10.474 -21.746 5.330 1.00 97.88 285 MET A O 1
ATOM 2202 N N . LEU A 1 286 ? 9.295 -20.570 3.821 1.00 97.25 286 LEU A N 1
ATOM 2203 C CA . LEU A 1 286 ? 7.983 -21.122 4.114 1.00 97.25 286 LEU A CA 1
ATOM 2204 C C . LEU A 1 286 ? 7.645 -22.148 3.027 1.00 97.25 286 LEU A C 1
ATOM 2206 O O . LEU A 1 286 ? 7.799 -21.882 1.830 1.00 97.25 286 LEU A O 1
ATOM 2210 N N . ILE A 1 287 ? 7.191 -23.328 3.447 1.00 94.19 287 ILE A N 1
ATOM 2211 C CA . ILE A 1 287 ? 6.831 -24.447 2.569 1.00 94.19 287 ILE A CA 1
ATOM 2212 C C . ILE A 1 287 ? 5.408 -24.871 2.914 1.00 94.19 287 ILE A C 1
ATOM 2214 O O . ILE A 1 287 ? 5.078 -25.038 4.087 1.00 94.19 287 ILE A O 1
ATOM 2218 N N . LYS A 1 288 ? 4.568 -25.062 1.894 1.00 86.56 288 LYS A N 1
ATOM 2219 C CA . LYS A 1 288 ? 3.237 -25.644 2.074 1.00 86.56 288 LYS A CA 1
ATOM 2220 C C . LYS A 1 288 ? 3.385 -27.155 2.266 1.00 86.56 288 LYS A C 1
ATOM 2222 O O . LYS A 1 288 ? 3.879 -27.831 1.366 1.00 86.56 288 LYS A O 1
ATOM 2227 N N . THR A 1 289 ? 3.002 -27.648 3.438 1.00 73.88 289 THR A N 1
ATOM 2228 C CA . THR A 1 289 ? 2.960 -29.083 3.769 1.00 73.88 289 THR A CA 1
ATOM 2229 C C . THR A 1 289 ? 1.640 -29.712 3.368 1.00 73.88 289 THR A C 1
ATOM 2231 O O . THR A 1 289 ? 0.610 -29.017 3.531 1.00 73.88 289 THR A O 1
#

pLDDT: mean 96.78, std 3.92, range [70.0, 98.94]

Secondary structure (DSSP, 8-state):
---SS-----EE--TT-TTEEEEEE--SSSS-GGGGSGGG--SEEEEEETTSPPTT---TTTSSEEEEE--TT--EEEE-TTS-EEEEE---SS-EEEETTEEEE-GGG-SPEEEEEEE-TTS-EEEE--TTTEEE-S-GGG--SS---TT-EEESS--SSS-HHHHHHHSPPPSEEE-TT--EEEEEE-TTSSEEEEEE---SS-SS----EEEEEEEEE-TTS-EEESS-TT-S-S-EEEEE-TTGGG--TTTS--EEEEEE-TTSSEEEEEE--SS--EEEEEE--

Sequence (289 aa):
MQQGGHPTRNLVIPPATPHLLVIQQGSYSNFDYESLNKAVARAVVKVFDMRSVPSGGYTYASQGWFLGWGLRNEVALAADGNNAIWGVENSGDDFARTVNGQSYDIHNDNPAEELNFLGDPSQPNDQWYGYPTCFSVWEPSVIKDKTFKVGQQFVVAPNSTFNDDTCTQRSVAPRLSIQAHSAPIGAVFDSAFQNLYVTLHGSWNRSPATGFKVSVVPFTQLAYGGYEPVAATDSKTGYTDVFWSTNVGSCTGSTCFRPSGIVFDKGFSRLFVASDNTVEGELFMLIKT

Radius of gyration: 18.42 Å; chains: 1; bounding box: 44×53×47 Å

Foldseek 3Di:
DDDAPAHDWAWDQQPVRNQKIKIAAAARDLARVVLVPQLVVHLFIFIDGNVDADDVGDPRSPDTATLEGQQRHQQAWEAFPVSWIKTKGQHGFQFWAADPNDTHTPRQFDDFTFIAGSTHNVDHDPAYAQPPFKTFHRDQVRPDPDGDFGQQIFGRYDDPVDTSVNCVVRHDTGLATETHQLCWRYWYAFPVSQKIKTQRQKHPRHAQIHHQFIKIAGWDQDPVGDIGGPDGRRDHPRIGTDGHWPPRRNDDLAPGFGWHYWDADPVSQWIWTWGDRPHDTDIDIDGDD